Protein AF-A0A426YWT9-F1 (afdb_monomer_lite)

Sequence (184 aa):
GDHNATSEVHTDGDSRVDYICFKVPDESLELTNCIGIIRGFANGLDPVQKRVTSPEAILLCIPDAFQCVDLSLYKENQIVLLLNEATSTLKSTMRSLIMMVQISDYCFLPLSQGTPANLWTLQILKASAVEMHLEIGKVRYISEPVTSPLAVSASRGLACIFTSRKHAMVYILDEDEDETSDID

InterPro domains:
  IPR024789 Anaphase-promoting complex subunit 4 [PTHR13260] (12-180)

Secondary structure (DSSP, 8-state):
---------------PPPEEEEEEPTTTSS--SEEEEEE-----S-TT----PPPEEEEEEPPTTEEEEEEEE-STTEEEEEEEE---STT----EEEEEEEGGGSPPEEPPTTSTT-HHHHHHHHHT-EEPPGGGSEEEEESS-EEEEEEEETTTTEEEEEETT--EEEEETTS---------

Organism: Ensete ventricosum (NCBI:txid4639)

Structure (mmCIF, N/CA/C/O backbone):
data_AF-A0A426YWT9-F1
#
_entry.id   AF-A0A426YWT9-F1
#
loop_
_atom_site.group_PDB
_atom_site.id
_atom_site.type_symbol
_atom_site.label_atom_id
_atom_site.label_alt_id
_atom_site.label_comp_id
_atom_site.label_asym_id
_atom_site.label_entity_id
_atom_site.label_seq_id
_atom_site.pdbx_PDB_ins_code
_atom_site.Cartn_x
_atom_site.Cartn_y
_atom_site.Cartn_z
_atom_site.occupancy
_atom_site.B_iso_or_equiv
_atom_site.auth_seq_id
_atom_site.auth_comp_id
_atom_site.auth_asym_id
_atom_site.auth_atom_id
_atom_site.pdbx_PDB_model_num
ATOM 1 N N . GLY A 1 1 ? 42.029 -39.345 -14.519 1.00 36.62 1 GLY A N 1
ATOM 2 C CA . GLY A 1 1 ? 42.537 -37.983 -14.323 1.00 36.62 1 GLY A CA 1
ATOM 3 C C . GLY A 1 1 ? 41.861 -37.104 -15.336 1.00 36.62 1 GLY A C 1
ATOM 4 O O . GLY A 1 1 ? 41.972 -37.400 -16.516 1.00 36.62 1 GLY A O 1
ATOM 5 N N . ASP A 1 2 ? 41.133 -36.130 -14.808 1.00 37.88 2 ASP A N 1
ATOM 6 C CA . ASP A 1 2 ? 40.519 -34.947 -15.412 1.00 37.88 2 ASP A CA 1
ATOM 7 C C . ASP A 1 2 ? 39.353 -35.117 -16.388 1.00 37.88 2 ASP A C 1
ATOM 9 O O . ASP A 1 2 ? 39.462 -35.068 -17.611 1.00 37.88 2 ASP A O 1
ATOM 13 N N . HIS A 1 3 ? 38.182 -35.227 -15.757 1.00 42.59 3 HIS A N 1
ATOM 14 C CA . HIS A 1 3 ? 36.903 -34.788 -16.291 1.00 42.59 3 HIS A CA 1
ATOM 15 C C . HIS A 1 3 ? 36.906 -33.258 -16.402 1.00 42.59 3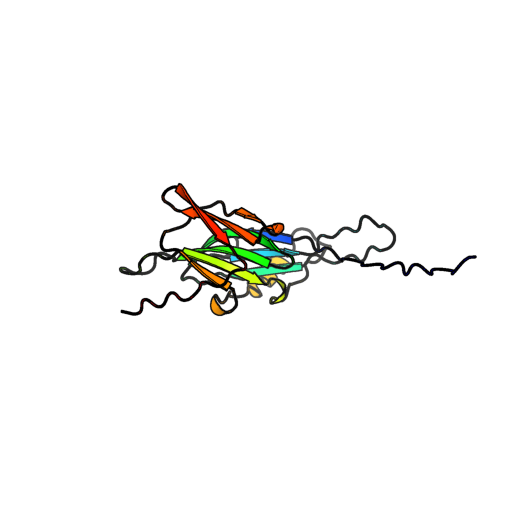 HIS A C 1
ATOM 17 O O . HIS A 1 3 ? 37.020 -32.556 -15.399 1.00 42.59 3 HIS A O 1
ATOM 23 N N . ASN A 1 4 ? 36.773 -32.745 -17.622 1.00 39.56 4 ASN A N 1
ATOM 24 C CA . ASN A 1 4 ? 36.651 -31.318 -17.881 1.00 39.56 4 ASN A CA 1
ATOM 25 C C . ASN A 1 4 ? 35.210 -30.880 -17.563 1.00 39.56 4 ASN A C 1
ATOM 27 O O . ASN A 1 4 ? 34.323 -30.973 -18.411 1.00 39.56 4 ASN A O 1
ATOM 31 N N . ALA A 1 5 ? 34.963 -30.480 -16.314 1.00 37.72 5 ALA A N 1
ATOM 32 C CA . ALA A 1 5 ? 33.704 -29.878 -15.899 1.00 37.72 5 ALA A CA 1
ATOM 33 C C . ALA A 1 5 ? 33.606 -28.479 -16.517 1.00 37.72 5 ALA A C 1
ATOM 35 O O . ALA A 1 5 ? 34.277 -27.539 -16.096 1.00 37.72 5 ALA A O 1
ATOM 36 N N . THR A 1 6 ? 32.786 -28.351 -17.554 1.00 40.47 6 THR A N 1
ATOM 37 C CA . THR A 1 6 ? 32.362 -27.053 -18.070 1.00 40.47 6 THR A CA 1
ATOM 38 C C . THR A 1 6 ? 31.388 -26.489 -17.042 1.00 40.47 6 THR A C 1
ATOM 40 O O . THR A 1 6 ? 30.234 -26.901 -16.986 1.00 40.47 6 THR A O 1
ATOM 43 N N . SER A 1 7 ? 31.870 -25.623 -16.149 1.00 40.19 7 SER A N 1
ATOM 44 C CA . SER A 1 7 ? 30.986 -24.844 -15.285 1.00 40.19 7 SER A CA 1
ATOM 45 C C . SER A 1 7 ? 30.170 -23.916 -16.175 1.00 40.19 7 SER A C 1
ATOM 47 O O . SER A 1 7 ? 30.687 -22.926 -16.693 1.00 40.19 7 SER A O 1
ATOM 49 N N . GLU A 1 8 ? 28.903 -24.266 -16.377 1.00 38.00 8 GLU A N 1
ATOM 50 C CA . GLU A 1 8 ? 27.891 -23.342 -16.865 1.00 38.00 8 GLU A CA 1
ATOM 51 C C . GLU A 1 8 ? 27.873 -22.144 -15.915 1.00 38.00 8 GLU A C 1
ATOM 53 O O . GLU A 1 8 ? 27.485 -22.238 -14.749 1.00 38.00 8 GLU A O 1
ATOM 58 N N . VAL A 1 9 ? 28.369 -21.006 -16.397 1.00 43.09 9 VAL A N 1
ATOM 59 C CA . VAL A 1 9 ? 28.151 -19.725 -15.736 1.00 43.09 9 VAL A CA 1
ATOM 60 C C . VAL A 1 9 ? 26.670 -19.424 -15.916 1.00 43.09 9 VAL A C 1
ATOM 62 O O . VAL A 1 9 ? 26.258 -18.884 -16.942 1.00 43.09 9 VAL A O 1
ATOM 65 N N . HIS A 1 10 ? 25.865 -19.804 -14.925 1.00 31.80 10 HIS A N 1
ATOM 66 C CA . HIS A 1 10 ? 24.536 -19.245 -14.744 1.00 31.80 10 HIS A CA 1
ATOM 67 C C . HIS A 1 10 ? 24.709 -17.738 -14.553 1.00 31.80 10 HIS A C 1
ATOM 69 O O . HIS A 1 10 ? 25.000 -17.250 -13.464 1.00 31.80 10 HIS A O 1
ATOM 75 N N . THR A 1 11 ? 24.580 -16.990 -15.644 1.00 37.16 11 THR A N 1
ATOM 76 C CA . THR A 1 11 ? 24.265 -15.567 -15.586 1.00 37.16 11 THR A CA 1
ATOM 77 C C . THR A 1 11 ? 22.786 -15.489 -15.248 1.00 37.16 11 THR A C 1
ATOM 79 O O . THR A 1 11 ? 21.941 -15.251 -16.105 1.00 37.16 11 THR A O 1
ATOM 82 N N . ASP A 1 12 ? 22.478 -15.766 -13.983 1.00 41.84 12 ASP A N 1
ATOM 83 C CA . ASP A 1 12 ? 21.211 -15.376 -13.388 1.00 41.84 12 ASP A CA 1
ATOM 84 C C . ASP A 1 12 ? 21.265 -13.855 -13.248 1.00 41.84 12 ASP A C 1
ATOM 86 O O . ASP A 1 12 ? 21.712 -13.291 -12.249 1.00 41.84 12 ASP A O 1
ATOM 90 N N . GLY A 1 13 ? 20.981 -13.178 -14.360 1.00 43.94 13 GLY A N 1
ATOM 91 C CA . GLY A 1 13 ? 20.806 -11.739 -14.407 1.00 43.94 13 GLY A CA 1
ATOM 92 C C . GLY A 1 13 ? 19.493 -11.405 -13.724 1.00 43.94 13 GLY A C 1
ATOM 93 O O . GLY A 1 13 ? 18.534 -11.056 -14.404 1.00 43.94 13 GLY A O 1
ATOM 94 N N . ASP A 1 14 ? 19.461 -11.561 -12.403 1.00 50.91 14 ASP A N 1
ATOM 95 C CA . ASP A 1 14 ? 18.371 -11.150 -11.531 1.00 50.91 14 ASP A CA 1
ATOM 96 C C . ASP A 1 14 ? 18.207 -9.637 -11.705 1.00 50.91 14 ASP A C 1
ATOM 98 O O . ASP A 1 14 ? 18.959 -8.827 -11.149 1.00 50.91 14 ASP A O 1
ATOM 102 N N . SER A 1 15 ? 17.315 -9.240 -12.616 1.00 62.72 15 SER A N 1
ATOM 103 C CA . SER A 1 15 ? 17.075 -7.844 -12.952 1.00 62.72 15 SER A CA 1
ATOM 104 C C . SER A 1 15 ? 16.318 -7.207 -11.796 1.00 62.72 15 SER A C 1
ATOM 106 O O . SER A 1 15 ? 15.099 -7.069 -11.834 1.00 62.72 15 SER A O 1
ATOM 108 N N . ARG A 1 16 ? 17.046 -6.855 -10.738 1.00 71.81 16 ARG A N 1
ATOM 109 C CA . ARG A 1 16 ? 16.481 -6.223 -9.551 1.00 71.81 16 ARG A CA 1
ATOM 110 C C . ARG A 1 16 ? 15.798 -4.919 -9.941 1.00 71.81 16 ARG A C 1
ATOM 112 O O . ARG A 1 16 ? 16.422 -4.027 -10.516 1.00 71.81 16 ARG A O 1
ATOM 119 N N . VAL A 1 17 ? 14.513 -4.824 -9.619 1.00 82.94 17 VAL A N 1
ATOM 120 C CA . VAL A 1 17 ? 13.706 -3.625 -9.837 1.00 82.94 17 VAL A CA 1
ATOM 121 C C . VAL A 1 17 ? 13.573 -2.879 -8.517 1.00 82.94 17 VAL A C 1
ATOM 123 O O . VAL A 1 17 ? 13.040 -3.404 -7.543 1.00 82.94 17 VAL A O 1
ATOM 126 N N . ASP A 1 18 ? 14.036 -1.634 -8.500 1.00 87.69 18 ASP A N 1
ATOM 127 C CA . ASP A 1 18 ? 13.831 -0.730 -7.372 1.00 87.69 18 ASP A CA 1
ATOM 128 C C . ASP A 1 18 ? 12.412 -0.159 -7.388 1.00 87.69 18 ASP A C 1
ATOM 130 O O . ASP A 1 18 ? 11.909 0.216 -8.452 1.00 87.69 18 ASP A O 1
ATOM 134 N N . TYR A 1 19 ? 11.816 -0.023 -6.202 1.00 91.50 19 TYR A N 1
ATOM 135 C CA . TYR A 1 19 ? 10.472 0.512 -5.996 1.00 91.50 19 TYR A CA 1
ATOM 136 C C . TYR A 1 19 ? 10.474 1.693 -5.024 1.00 91.50 19 TYR A C 1
ATOM 138 O O . TYR A 1 19 ? 11.146 1.673 -3.994 1.00 91.50 19 TYR A O 1
ATOM 146 N N . ILE A 1 20 ? 9.646 2.693 -5.318 1.00 93.25 20 ILE A N 1
ATOM 147 C CA . ILE A 1 20 ? 9.253 3.755 -4.393 1.00 93.25 20 ILE A CA 1
ATOM 148 C C . ILE A 1 20 ? 7.732 3.731 -4.309 1.00 93.25 20 ILE A C 1
ATOM 150 O O . ILE A 1 20 ? 7.053 3.946 -5.310 1.00 93.25 20 ILE A O 1
ATOM 154 N N . CYS A 1 21 ? 7.206 3.483 -3.113 1.00 94.81 21 CYS A N 1
ATOM 155 C CA . CYS A 1 21 ? 5.772 3.470 -2.845 1.00 94.81 21 CYS A CA 1
ATOM 156 C C . CYS A 1 21 ? 5.453 4.568 -1.829 1.00 94.81 21 CYS A C 1
ATOM 158 O O . CYS A 1 21 ? 6.163 4.707 -0.833 1.00 94.81 21 CYS A O 1
ATOM 160 N N . PHE A 1 22 ? 4.412 5.359 -2.071 1.00 94.25 22 PHE A N 1
ATOM 161 C CA . PHE A 1 22 ? 4.056 6.475 -1.197 1.00 94.25 22 PHE A CA 1
ATOM 162 C C . PHE A 1 22 ? 2.563 6.773 -1.235 1.00 94.25 22 PHE A C 1
ATOM 164 O O . PHE A 1 22 ? 1.894 6.567 -2.245 1.00 94.25 22 PHE A O 1
ATOM 171 N N . LYS A 1 23 ? 2.044 7.316 -0.134 1.00 93.88 23 LYS A N 1
ATOM 172 C CA . LYS A 1 23 ? 0.695 7.875 -0.087 1.00 93.88 23 LYS A CA 1
ATOM 173 C C . LYS A 1 23 ? 0.698 9.263 -0.724 1.00 93.88 23 LYS A C 1
ATOM 175 O O . LYS A 1 23 ? 1.556 10.089 -0.408 1.00 93.88 23 LYS A O 1
ATOM 180 N N . VAL A 1 24 ? -0.267 9.527 -1.598 1.00 91.94 24 VAL A N 1
ATOM 181 C CA . VAL A 1 24 ? -0.494 10.856 -2.166 1.00 91.94 24 VAL A CA 1
ATOM 182 C C . VAL A 1 24 ? -1.374 11.661 -1.206 1.00 91.94 24 VAL A C 1
ATOM 184 O O . VAL A 1 24 ? -2.414 11.160 -0.783 1.00 91.94 24 VAL A O 1
ATOM 187 N N . PRO A 1 25 ? -0.986 12.894 -0.834 1.00 88.56 25 PRO A N 1
ATOM 188 C CA . PRO A 1 25 ? -1.851 13.769 -0.049 1.00 88.56 25 PRO A CA 1
ATOM 189 C C . PRO A 1 25 ? -3.127 14.131 -0.823 1.00 88.56 25 PRO A C 1
ATOM 191 O O . PRO A 1 25 ? -3.035 14.530 -1.983 1.00 88.56 25 PRO A O 1
ATOM 194 N N . ASP A 1 26 ? -4.285 14.056 -0.163 1.00 80.75 26 ASP A N 1
ATOM 195 C CA . ASP A 1 26 ? -5.619 14.238 -0.769 1.00 80.75 26 ASP A CA 1
ATOM 196 C C . ASP A 1 26 ? -5.803 15.593 -1.486 1.00 80.75 26 ASP A C 1
ATOM 198 O O . ASP A 1 26 ? -6.562 15.711 -2.444 1.00 80.75 26 ASP A O 1
ATOM 202 N N . GLU A 1 27 ? -5.061 16.623 -1.072 1.00 74.62 27 GLU A N 1
ATOM 203 C CA . GLU A 1 27 ? -5.120 17.969 -1.662 1.00 74.62 27 GLU A CA 1
ATOM 204 C C . GLU A 1 27 ? -4.148 18.173 -2.841 1.00 74.62 27 GLU A C 1
ATOM 206 O O . GLU A 1 27 ? -4.119 19.238 -3.451 1.00 74.62 27 GLU A O 1
ATOM 211 N N . SER A 1 28 ? -3.323 17.174 -3.171 1.00 69.81 28 SER A N 1
ATOM 212 C CA . SER A 1 28 ? -2.196 17.349 -4.097 1.00 69.81 28 SER A CA 1
ATOM 213 C C . SER A 1 28 ? -2.589 17.243 -5.575 1.00 69.81 28 SER A C 1
ATOM 215 O O . SER A 1 28 ? -2.060 17.975 -6.410 1.00 69.81 28 SER A O 1
ATOM 217 N N . LEU A 1 29 ? -3.507 16.330 -5.921 1.00 71.31 29 LEU A N 1
ATOM 218 C CA . LEU A 1 29 ? -3.800 15.966 -7.319 1.00 71.31 29 LEU A CA 1
ATOM 219 C C . LEU A 1 29 ? -5.280 16.105 -7.714 1.00 71.31 29 LEU A C 1
ATOM 221 O O . LEU A 1 29 ? -5.657 15.653 -8.794 1.00 71.31 29 LEU A O 1
ATOM 225 N N . GLU A 1 30 ? -6.128 16.716 -6.879 1.00 82.25 30 GLU A N 1
ATOM 226 C CA . GLU A 1 30 ? -7.606 16.606 -6.961 1.00 82.25 30 GLU A CA 1
ATOM 227 C C . GLU A 1 30 ? -8.088 15.141 -6.944 1.00 82.25 30 GLU A C 1
ATOM 229 O O . GLU A 1 30 ? -9.169 14.817 -7.428 1.00 82.25 30 GLU A O 1
ATOM 234 N N . LEU A 1 31 ? -7.248 14.251 -6.420 1.00 82.56 31 LEU A N 1
ATOM 235 C CA . LEU A 1 31 ? -7.537 12.849 -6.194 1.00 82.56 31 LEU A CA 1
ATOM 236 C C . LEU A 1 31 ? -7.365 12.594 -4.706 1.00 82.56 31 LEU A C 1
ATOM 238 O O . LEU A 1 31 ? -6.357 12.990 -4.118 1.00 82.56 31 LEU A O 1
ATOM 242 N N . THR A 1 32 ? -8.338 11.919 -4.118 1.00 87.19 32 THR A N 1
ATOM 243 C CA . THR A 1 32 ? -8.320 11.551 -2.709 1.00 87.19 32 THR A CA 1
ATOM 244 C C . THR A 1 32 ? -7.882 10.105 -2.560 1.00 87.19 32 THR A C 1
ATOM 246 O O . THR A 1 32 ? -8.133 9.273 -3.429 1.00 87.19 32 THR A O 1
ATOM 249 N N . ASN A 1 33 ? -7.235 9.793 -1.442 1.00 90.75 33 ASN A N 1
ATOM 250 C CA . ASN A 1 33 ? -6.975 8.434 -0.997 1.00 90.75 33 ASN A CA 1
ATOM 251 C C . ASN A 1 33 ? -6.204 7.576 -2.016 1.00 90.75 33 ASN A C 1
ATOM 253 O O . ASN A 1 33 ? -6.536 6.422 -2.281 1.00 90.75 33 ASN A O 1
ATOM 257 N N . CYS A 1 34 ? -5.169 8.160 -2.616 1.00 93.38 34 CYS A N 1
ATOM 258 C CA . CYS A 1 34 ? -4.366 7.498 -3.637 1.00 93.38 34 CYS A CA 1
ATOM 259 C C . CYS A 1 34 ? -2.984 7.103 -3.117 1.00 93.38 34 CYS A C 1
ATOM 261 O O . CYS A 1 34 ? -2.402 7.774 -2.260 1.00 93.38 34 CYS A O 1
ATOM 263 N N . ILE A 1 35 ? -2.415 6.057 -3.706 1.00 95.06 35 ILE A N 1
ATOM 264 C CA . ILE A 1 35 ? -1.011 5.690 -3.532 1.00 95.06 35 ILE A CA 1
ATOM 265 C C . ILE A 1 35 ? -0.281 5.740 -4.872 1.00 95.06 35 ILE A C 1
ATOM 267 O O . ILE A 1 35 ? -0.811 5.334 -5.904 1.00 95.06 35 ILE A O 1
ATOM 271 N N . GLY A 1 36 ? 0.939 6.261 -4.858 1.00 94.62 36 GLY A N 1
ATOM 272 C CA . GLY A 1 36 ? 1.843 6.264 -5.998 1.00 94.62 36 GLY A CA 1
ATOM 273 C C . GLY A 1 36 ? 2.859 5.139 -5.873 1.00 94.62 36 GLY A C 1
ATOM 274 O O . GLY A 1 36 ? 3.434 4.932 -4.802 1.00 94.62 36 GLY A O 1
ATOM 275 N N . ILE A 1 37 ? 3.102 4.434 -6.975 1.00 95.25 37 ILE A N 1
ATOM 276 C CA . ILE A 1 37 ? 4.171 3.441 -7.087 1.00 95.25 37 ILE A CA 1
ATOM 277 C C . ILE A 1 37 ? 5.027 3.830 -8.282 1.00 95.25 37 ILE A C 1
ATOM 279 O O . ILE A 1 37 ? 4.516 3.985 -9.387 1.00 95.25 37 ILE A O 1
ATOM 283 N N . ILE A 1 38 ? 6.329 3.982 -8.065 1.00 93.38 38 ILE A N 1
ATOM 284 C CA . ILE A 1 38 ? 7.315 4.224 -9.118 1.00 93.38 38 ILE A CA 1
ATOM 285 C C . ILE A 1 38 ? 8.324 3.087 -9.075 1.00 93.38 38 ILE A C 1
ATOM 287 O O . ILE A 1 38 ? 8.755 2.685 -7.994 1.00 93.38 38 ILE A O 1
ATOM 291 N N . ARG A 1 39 ? 8.709 2.575 -10.241 1.00 90.62 39 ARG A N 1
ATOM 292 C CA . ARG A 1 39 ? 9.682 1.491 -10.368 1.00 90.62 39 ARG A CA 1
ATOM 293 C C . ARG A 1 39 ? 10.723 1.766 -11.444 1.00 90.62 39 ARG A C 1
ATOM 295 O O . ARG A 1 39 ? 10.523 2.622 -12.304 1.00 90.62 39 ARG A O 1
ATOM 302 N N . GLY A 1 40 ? 11.801 0.985 -11.437 1.00 84.94 40 GLY A N 1
ATOM 303 C CA . GLY A 1 40 ? 12.776 0.972 -12.534 1.00 84.94 40 GLY A CA 1
ATOM 304 C C . GLY A 1 40 ? 13.885 2.016 -12.402 1.00 84.94 40 GLY A C 1
ATOM 305 O O . GLY A 1 40 ? 14.397 2.499 -13.409 1.00 84.94 40 GLY A O 1
ATOM 306 N N . PHE A 1 41 ? 14.283 2.346 -11.168 1.00 75.69 41 PHE A N 1
ATOM 307 C CA . PHE A 1 41 ? 15.416 3.239 -10.880 1.00 75.69 41 PHE A CA 1
ATOM 308 C C . PHE A 1 41 ? 16.794 2.584 -11.067 1.00 75.69 41 PHE A C 1
ATOM 310 O O . PHE A 1 41 ? 17.807 3.224 -10.779 1.00 75.69 41 PHE A O 1
ATOM 317 N N . ALA A 1 42 ? 16.832 1.339 -11.553 1.00 63.97 42 ALA A N 1
ATOM 318 C CA . ALA A 1 42 ? 18.032 0.527 -11.654 1.00 63.97 42 ALA A CA 1
ATOM 319 C C . ALA A 1 42 ? 19.092 1.193 -12.549 1.00 63.97 42 ALA A C 1
ATOM 321 O O . ALA A 1 42 ? 19.133 1.035 -13.769 1.00 63.97 42 ALA A O 1
ATOM 322 N N . ASN A 1 43 ? 20.000 1.921 -11.905 1.00 53.66 43 ASN A N 1
ATOM 323 C CA . ASN A 1 43 ? 21.287 2.290 -12.460 1.00 53.66 43 ASN A CA 1
ATOM 324 C C . ASN A 1 43 ? 22.200 1.080 -12.295 1.00 53.66 43 ASN A C 1
ATOM 326 O O . ASN A 1 43 ? 22.792 0.880 -11.234 1.00 53.66 43 ASN A O 1
ATOM 330 N N . GLY A 1 44 ? 22.326 0.271 -13.345 1.00 51.09 44 GLY A N 1
ATOM 331 C CA . GLY A 1 44 ? 23.393 -0.717 -13.405 1.00 51.09 44 GLY A CA 1
ATOM 332 C C . GLY A 1 44 ? 24.732 -0.030 -13.121 1.00 51.09 44 GLY A C 1
ATOM 333 O O . GLY A 1 44 ? 25.143 0.873 -13.850 1.00 51.09 44 GLY A O 1
ATOM 334 N N . LEU A 1 45 ? 25.416 -0.474 -12.064 1.00 49.34 45 LEU A N 1
ATOM 335 C CA . LEU A 1 45 ? 26.823 -0.162 -11.781 1.00 49.34 45 LEU A CA 1
ATOM 336 C C . LEU A 1 45 ? 27.764 -0.670 -12.890 1.00 49.34 45 LEU A C 1
ATOM 338 O O . LEU A 1 45 ? 28.968 -0.436 -12.825 1.00 49.34 45 LEU A O 1
ATOM 342 N N . ASP A 1 46 ? 27.222 -1.349 -13.903 1.00 51.53 46 ASP A N 1
ATOM 343 C CA . ASP A 1 46 ? 27.949 -1.824 -15.063 1.00 51.53 46 ASP A CA 1
ATOM 344 C C . ASP A 1 46 ? 27.875 -0.799 -16.218 1.00 51.53 46 ASP A C 1
ATOM 346 O O . ASP A 1 46 ? 26.831 -0.649 -16.867 1.00 51.53 46 ASP A O 1
ATOM 350 N N . PRO A 1 47 ? 28.967 -0.066 -16.509 1.00 52.41 47 PRO A N 1
ATOM 351 C CA . PRO A 1 47 ? 29.008 0.893 -17.609 1.00 52.41 47 PRO A CA 1
ATOM 352 C C . PRO A 1 47 ? 28.853 0.238 -18.992 1.00 52.41 47 PRO A C 1
ATOM 354 O O . PRO A 1 47 ? 28.657 0.961 -19.969 1.00 52.41 47 PRO A O 1
ATOM 357 N N . VAL A 1 48 ? 28.925 -1.097 -19.094 1.00 54.88 48 VAL A N 1
ATOM 358 C CA . VAL A 1 48 ? 28.920 -1.837 -20.366 1.00 54.88 48 VAL A CA 1
ATOM 359 C C . VAL A 1 48 ? 27.508 -2.270 -20.800 1.00 54.88 48 VAL A C 1
ATOM 361 O O . VAL A 1 48 ? 27.271 -2.461 -21.991 1.00 54.88 48 VAL A O 1
ATOM 364 N N . GLN A 1 49 ? 26.535 -2.339 -19.882 1.00 48.41 49 GLN A N 1
ATOM 365 C CA . GLN A 1 49 ? 25.137 -2.709 -20.168 1.00 48.41 49 GLN A CA 1
ATOM 366 C C . GLN A 1 49 ? 24.131 -1.692 -19.611 1.00 48.41 49 GLN A C 1
ATOM 368 O O . GLN A 1 49 ? 23.133 -2.044 -18.985 1.00 48.41 49 GLN A O 1
ATOM 373 N N . LYS A 1 50 ? 24.343 -0.400 -19.885 1.00 49.41 50 LYS A N 1
ATOM 374 C CA . LYS A 1 50 ? 23.308 0.621 -19.663 1.00 49.41 50 LYS A CA 1
ATOM 375 C C . LYS A 1 50 ? 22.130 0.418 -20.625 1.00 49.41 50 LYS A C 1
ATOM 377 O O . LYS A 1 50 ? 21.965 1.167 -21.587 1.00 49.41 50 LYS A O 1
ATOM 382 N N . ARG A 1 51 ? 21.255 -0.556 -20.353 1.00 51.62 51 ARG A N 1
ATOM 383 C CA . ARG A 1 51 ? 19.845 -0.391 -20.713 1.00 51.62 51 ARG A CA 1
ATOM 384 C C . ARG A 1 51 ? 19.327 0.721 -19.820 1.00 51.62 51 ARG A C 1
ATOM 386 O O . ARG A 1 51 ? 19.104 0.522 -18.635 1.00 51.62 51 ARG A O 1
ATOM 393 N N . VAL A 1 52 ? 19.198 1.910 -20.391 1.00 53.91 52 VAL A N 1
ATOM 394 C CA . VAL A 1 52 ? 18.485 3.014 -19.756 1.00 53.91 52 VAL A CA 1
ATOM 395 C C . VAL A 1 52 ? 17.012 2.607 -19.713 1.00 53.91 52 VAL A C 1
ATOM 397 O O . VAL A 1 52 ? 16.266 2.855 -20.657 1.00 53.91 52 VAL A O 1
ATOM 400 N N . THR A 1 53 ? 16.596 1.900 -18.665 1.00 64.31 53 THR A N 1
ATOM 401 C CA . THR A 1 53 ? 15.173 1.703 -18.396 1.00 64.31 53 THR A CA 1
ATOM 402 C C . THR A 1 53 ? 14.632 3.030 -17.887 1.00 64.31 53 THR A C 1
ATOM 404 O O . THR A 1 53 ? 15.142 3.595 -16.920 1.00 64.31 53 THR A O 1
ATOM 407 N N . SER A 1 54 ? 13.648 3.587 -18.592 1.00 78.00 54 SER A N 1
ATOM 408 C CA . SER A 1 54 ? 12.940 4.762 -18.089 1.00 78.00 54 SER A CA 1
ATOM 409 C C . SER A 1 54 ? 12.154 4.343 -16.849 1.00 78.00 54 SER A C 1
ATOM 411 O O . SER A 1 54 ? 11.524 3.286 -16.902 1.00 78.00 54 SER A O 1
ATOM 413 N N . PRO A 1 55 ? 12.208 5.108 -15.741 1.00 87.12 55 PRO A N 1
ATOM 414 C CA . PRO A 1 55 ? 11.369 4.801 -14.597 1.00 87.12 55 PRO A CA 1
ATOM 415 C C . PRO A 1 55 ? 9.910 4.850 -15.039 1.00 87.12 55 PRO A C 1
ATOM 417 O O . PRO A 1 55 ? 9.549 5.623 -15.923 1.00 87.12 55 PRO A O 1
ATOM 420 N N . GLU A 1 56 ? 9.070 4.032 -14.434 1.00 91.00 56 GLU A N 1
ATOM 421 C CA . GLU A 1 56 ? 7.650 3.969 -14.757 1.00 91.00 56 GLU A CA 1
ATOM 422 C C . GLU A 1 56 ? 6.842 4.165 -13.479 1.00 91.00 56 GLU A C 1
ATOM 424 O O . GLU A 1 56 ? 7.302 3.794 -12.398 1.00 91.00 56 GLU A O 1
ATOM 429 N N . ALA A 1 57 ? 5.642 4.730 -13.583 1.00 93.06 57 ALA A N 1
ATOM 430 C CA . ALA A 1 57 ? 4.787 5.001 -12.438 1.00 93.06 57 ALA A CA 1
ATOM 431 C C . ALA A 1 57 ? 3.338 4.582 -12.655 1.00 93.06 57 ALA A C 1
ATOM 433 O O . ALA A 1 57 ? 2.840 4.540 -13.778 1.00 93.06 57 ALA A O 1
ATOM 434 N N . ILE A 1 58 ? 2.652 4.351 -11.547 1.00 94.75 58 ILE A N 1
ATOM 435 C CA . ILE A 1 58 ? 1.208 4.180 -11.485 1.00 94.75 58 ILE A CA 1
ATOM 436 C C . ILE A 1 58 ? 0.652 4.905 -10.261 1.00 94.75 58 ILE A C 1
ATOM 438 O O . ILE A 1 58 ? 1.338 5.071 -9.248 1.00 94.75 58 ILE A O 1
ATOM 442 N N . LEU A 1 59 ? -0.603 5.328 -10.374 1.00 95.00 59 LEU A N 1
ATOM 443 C CA . LEU A 1 59 ? -1.407 5.810 -9.267 1.00 95.00 59 LEU A CA 1
ATOM 444 C C . LEU A 1 59 ? -2.576 4.848 -9.038 1.00 95.00 59 LEU A C 1
ATOM 446 O O . LEU A 1 59 ? -3.325 4.565 -9.972 1.00 95.00 59 LEU A O 1
ATOM 450 N N . LEU A 1 60 ? -2.718 4.354 -7.810 1.00 94.44 60 LEU A N 1
ATOM 451 C CA . LEU A 1 60 ? -3.831 3.497 -7.406 1.00 94.44 60 LEU A CA 1
ATOM 452 C C . LEU A 1 60 ? -4.754 4.272 -6.465 1.00 94.44 60 LEU A C 1
ATOM 454 O O . LEU A 1 60 ? -4.308 4.755 -5.422 1.00 94.44 60 LEU A O 1
ATOM 458 N N . CYS A 1 61 ? -6.027 4.379 -6.829 1.00 93.81 61 CYS A N 1
ATOM 459 C CA . CYS A 1 61 ? -7.080 4.995 -6.030 1.00 93.81 61 CYS A CA 1
ATOM 460 C C . CYS A 1 61 ? -7.707 3.937 -5.121 1.00 93.81 61 CYS A C 1
ATOM 462 O O . CYS A 1 61 ? -8.211 2.923 -5.604 1.00 93.81 61 CYS A O 1
ATOM 464 N N . ILE A 1 62 ? -7.678 4.157 -3.809 1.00 92.81 62 ILE A N 1
ATOM 465 C CA . ILE A 1 62 ? -8.318 3.256 -2.847 1.00 92.81 62 ILE A CA 1
ATOM 466 C C . ILE A 1 62 ? -9.813 3.604 -2.780 1.00 92.81 62 ILE A C 1
ATOM 468 O O . ILE A 1 62 ? -10.134 4.794 -2.736 1.00 92.81 62 ILE A O 1
ATOM 472 N N . PRO A 1 63 ? -10.722 2.607 -2.742 1.00 91.06 63 PRO A N 1
ATOM 473 C CA . PRO A 1 63 ? -12.161 2.852 -2.699 1.00 91.06 63 PRO A CA 1
ATOM 474 C C . PRO A 1 63 ? -12.569 3.807 -1.577 1.00 91.06 63 PRO A C 1
ATOM 476 O O . PRO A 1 63 ? -12.067 3.688 -0.459 1.00 91.06 63 PRO A O 1
ATOM 479 N N . ASP A 1 64 ? -13.547 4.674 -1.845 1.00 88.44 64 ASP A N 1
ATOM 480 C CA . ASP A 1 64 ? -14.046 5.694 -0.904 1.00 88.44 64 ASP A CA 1
ATOM 481 C C . ASP A 1 64 ? -14.546 5.123 0.432 1.00 88.44 64 ASP A C 1
ATOM 483 O O . ASP A 1 64 ? -14.595 5.825 1.441 1.00 88.44 64 ASP A O 1
ATOM 487 N N . ALA A 1 65 ? -14.905 3.837 0.455 1.00 88.88 65 ALA A N 1
ATOM 488 C CA . ALA A 1 65 ? -15.282 3.121 1.670 1.00 88.88 65 ALA A CA 1
ATOM 489 C C . ALA A 1 65 ? -14.115 2.937 2.656 1.00 88.88 65 ALA A C 1
ATOM 491 O O . ALA A 1 65 ? -14.343 2.546 3.798 1.00 88.88 65 ALA A O 1
ATOM 492 N N . PHE A 1 66 ? -12.875 3.208 2.246 1.00 91.44 66 PHE A N 1
ATOM 493 C CA . PHE A 1 66 ? -11.673 3.008 3.046 1.00 91.44 66 PHE A CA 1
ATOM 494 C C . PHE A 1 66 ? -10.752 4.223 2.990 1.00 91.44 66 PHE A C 1
ATOM 496 O O . PHE A 1 66 ? -10.853 5.064 2.111 1.00 91.44 66 PHE A O 1
ATOM 503 N N . GLN A 1 67 ? -9.804 4.303 3.916 1.00 92.69 67 GLN A N 1
ATOM 504 C CA . GLN A 1 67 ? -8.746 5.298 3.961 1.00 92.69 67 GLN A CA 1
ATOM 505 C C . GLN A 1 67 ? -7.395 4.610 4.158 1.00 92.69 67 GLN A C 1
ATOM 507 O O . GLN A 1 67 ? -7.227 3.807 5.079 1.00 92.69 67 GLN A O 1
ATOM 512 N N . CYS A 1 68 ? -6.409 4.971 3.336 1.00 94.50 68 CYS A N 1
ATOM 513 C CA . CYS A 1 68 ? -5.030 4.522 3.489 1.00 94.50 68 CYS A CA 1
ATOM 514 C C . CYS A 1 68 ? -4.415 5.078 4.773 1.00 94.50 68 CYS A C 1
ATOM 516 O O . CYS A 1 68 ? -4.225 6.294 4.899 1.00 94.50 68 CYS A O 1
ATOM 518 N N . VAL A 1 69 ? -4.052 4.196 5.698 1.00 95.25 69 VAL A N 1
ATOM 519 C CA . VAL A 1 69 ? -3.332 4.546 6.926 1.00 95.25 69 VAL A CA 1
ATOM 520 C C . VAL A 1 69 ? -1.832 4.520 6.676 1.00 95.25 69 VAL A C 1
ATOM 522 O O . VAL A 1 69 ? -1.148 5.494 6.978 1.00 95.25 69 VAL A O 1
ATOM 525 N N . ASP A 1 70 ? -1.338 3.424 6.106 1.00 96.44 70 ASP A N 1
ATOM 526 C CA . ASP A 1 70 ? 0.076 3.231 5.789 1.00 96.44 70 ASP A CA 1
ATOM 527 C C . ASP A 1 70 ? 0.251 2.165 4.698 1.00 96.44 70 ASP A C 1
ATOM 529 O O . ASP A 1 70 ? -0.689 1.430 4.381 1.00 96.44 70 ASP A O 1
ATOM 533 N N . LEU A 1 71 ? 1.451 2.073 4.130 1.00 97.00 71 LEU A N 1
ATOM 534 C CA . LEU A 1 71 ? 1.814 1.043 3.165 1.00 97.00 71 LEU A CA 1
ATOM 535 C C . LEU A 1 71 ? 3.282 0.632 3.292 1.00 97.00 71 LEU A C 1
ATOM 537 O O . LEU A 1 71 ? 4.132 1.409 3.718 1.00 97.00 71 LEU A O 1
ATOM 541 N N . SER A 1 72 ? 3.601 -0.590 2.876 1.00 96.62 72 SER A N 1
ATOM 542 C CA . SER A 1 72 ? 4.979 -1.075 2.875 1.00 96.62 72 SER A CA 1
ATOM 543 C C . SER A 1 72 ? 5.242 -2.060 1.742 1.00 96.62 72 SER A C 1
ATOM 545 O O . SER A 1 72 ? 4.371 -2.851 1.383 1.00 96.62 72 SER A O 1
ATOM 547 N N . LEU A 1 73 ? 6.454 -2.026 1.185 1.00 94.69 73 LEU A N 1
ATOM 548 C CA . LEU A 1 73 ? 6.918 -3.038 0.239 1.00 94.69 73 LEU A CA 1
ATOM 549 C C . LEU A 1 73 ? 7.229 -4.322 1.014 1.00 94.69 73 LEU A C 1
ATOM 551 O O . LEU A 1 73 ? 7.974 -4.288 1.991 1.00 94.69 73 LEU A O 1
ATOM 555 N N . TYR A 1 74 ? 6.666 -5.446 0.584 1.00 92.56 74 TYR A N 1
ATOM 556 C CA . TYR A 1 74 ? 6.786 -6.714 1.299 1.00 92.56 74 TYR A CA 1
ATOM 557 C C . TYR A 1 74 ? 7.706 -7.691 0.576 1.00 92.56 74 TYR A C 1
ATOM 559 O O . TYR A 1 74 ? 8.802 -7.942 1.056 1.00 92.56 74 TYR A O 1
ATOM 567 N N . LYS A 1 75 ? 7.302 -8.224 -0.575 1.00 89.81 75 LYS A N 1
ATOM 568 C CA . LYS A 1 75 ? 8.109 -9.130 -1.409 1.00 89.81 75 LYS A CA 1
ATOM 569 C C . LYS A 1 75 ? 8.342 -8.494 -2.778 1.00 89.81 75 LYS A C 1
ATOM 571 O O . LYS A 1 75 ? 7.930 -7.359 -3.028 1.00 89.81 75 LYS A O 1
ATOM 576 N N . GLU A 1 76 ? 9.008 -9.223 -3.667 1.00 86.12 76 GLU A N 1
ATOM 577 C CA . GLU A 1 76 ? 9.124 -8.806 -5.059 1.00 86.12 76 GLU A CA 1
ATOM 578 C C . GLU A 1 76 ? 7.728 -8.567 -5.649 1.00 86.12 76 GLU A C 1
ATOM 580 O O . GLU A 1 76 ? 6.845 -9.418 -5.558 1.00 86.12 76 GLU A O 1
ATOM 585 N N . ASN A 1 77 ? 7.524 -7.377 -6.215 1.00 88.69 77 ASN A N 1
ATOM 586 C CA . ASN A 1 77 ? 6.267 -6.961 -6.832 1.00 88.69 77 ASN A CA 1
ATOM 587 C C . ASN A 1 77 ? 5.043 -7.023 -5.895 1.00 88.69 77 ASN A C 1
ATOM 589 O O . ASN A 1 77 ? 3.925 -7.129 -6.389 1.00 88.69 77 ASN A O 1
ATOM 593 N N . GLN A 1 78 ? 5.218 -6.941 -4.570 1.00 93.44 78 GLN A N 1
ATOM 594 C CA . GLN A 1 78 ? 4.113 -6.973 -3.605 1.00 93.44 78 GLN A CA 1
ATOM 595 C C . GLN A 1 78 ? 4.183 -5.825 -2.608 1.00 93.44 78 GLN A C 1
ATOM 597 O O . GLN A 1 78 ? 5.198 -5.633 -1.933 1.00 93.44 78 GLN A O 1
ATOM 602 N N . ILE A 1 79 ? 3.063 -5.125 -2.447 1.00 95.19 79 ILE A N 1
ATOM 603 C CA . ILE A 1 79 ? 2.868 -4.159 -1.364 1.00 95.19 79 ILE A CA 1
ATOM 604 C C . ILE A 1 79 ? 1.824 -4.662 -0.376 1.00 95.19 79 ILE A C 1
ATOM 606 O O . ILE A 1 79 ? 0.902 -5.395 -0.731 1.00 95.19 79 ILE A O 1
ATOM 610 N N . VAL A 1 80 ? 1.963 -4.225 0.867 1.00 96.50 80 VAL A N 1
ATOM 611 C CA . VAL A 1 80 ? 0.966 -4.396 1.919 1.00 96.50 80 VAL A CA 1
ATOM 612 C C . VAL A 1 80 ? 0.397 -3.027 2.252 1.00 96.50 80 VAL A C 1
ATOM 614 O O . VAL A 1 80 ? 1.145 -2.083 2.503 1.00 96.50 80 VAL A O 1
ATOM 617 N N . LEU A 1 81 ? -0.925 -2.934 2.251 1.00 96.44 81 LEU A N 1
ATOM 618 C CA . LEU A 1 81 ? -1.697 -1.751 2.595 1.00 96.44 81 LEU A CA 1
ATOM 619 C C . LEU A 1 81 ? -2.374 -1.956 3.937 1.00 96.44 81 LEU A C 1
ATOM 621 O O . LEU A 1 81 ? -2.924 -3.022 4.212 1.00 96.44 81 LEU A O 1
ATOM 625 N N . LEU A 1 82 ? -2.365 -0.903 4.743 1.00 96.56 82 LEU A N 1
ATOM 626 C CA . LEU A 1 82 ? -3.099 -0.822 5.990 1.00 96.56 82 LEU A CA 1
ATOM 627 C C . LEU A 1 82 ? -4.219 0.202 5.816 1.00 96.56 82 LEU A C 1
ATOM 629 O O . LEU A 1 82 ? -3.940 1.388 5.621 1.00 96.56 82 LEU A O 1
ATOM 633 N N . LEU A 1 83 ? -5.473 -0.246 5.866 1.00 95.31 83 LEU A N 1
ATOM 634 C CA . LEU A 1 83 ? -6.641 0.592 5.599 1.00 95.31 83 LEU A CA 1
ATOM 635 C C . LEU A 1 83 ? -7.585 0.651 6.810 1.00 95.31 83 LEU A C 1
ATOM 637 O O . LEU A 1 83 ? -7.756 -0.333 7.528 1.00 95.31 83 LEU A O 1
ATOM 641 N N . ASN A 1 84 ? -8.235 1.798 7.000 1.00 94.12 84 ASN A N 1
ATOM 642 C CA . ASN A 1 84 ? -9.393 1.970 7.884 1.00 94.12 84 ASN A CA 1
ATOM 643 C C . ASN A 1 84 ? -10.653 2.129 7.038 1.00 94.12 84 ASN A C 1
ATOM 645 O O . ASN A 1 84 ? -10.594 2.800 6.018 1.00 94.12 84 ASN A O 1
ATOM 649 N N . GLU A 1 85 ? -11.793 1.591 7.456 1.00 90.75 85 GLU A N 1
ATOM 650 C CA . GLU A 1 85 ? -13.090 1.967 6.885 1.00 90.75 85 GLU A CA 1
ATOM 651 C C . GLU A 1 85 ? -13.319 3.477 7.080 1.00 90.75 85 GLU A C 1
ATOM 653 O O . GLU A 1 85 ? -13.114 4.025 8.170 1.00 90.75 85 GLU A O 1
ATOM 658 N N . ALA A 1 86 ? -13.693 4.168 6.004 1.00 84.12 86 ALA A N 1
ATOM 659 C CA . ALA A 1 86 ? -14.001 5.587 6.037 1.00 84.12 86 ALA A CA 1
ATOM 660 C C . ALA A 1 86 ? -15.302 5.804 6.818 1.00 84.12 86 ALA A C 1
ATOM 662 O O . ALA A 1 86 ? -16.253 5.031 6.703 1.00 84.12 86 ALA A O 1
ATOM 663 N N . THR A 1 87 ? -15.374 6.875 7.611 1.00 68.62 87 THR A N 1
ATOM 664 C CA . THR A 1 87 ? -16.554 7.204 8.421 1.00 68.62 87 THR A CA 1
ATOM 665 C C . THR A 1 87 ? -17.731 7.619 7.539 1.00 68.62 87 THR A C 1
ATOM 667 O O . THR A 1 87 ? -18.023 8.804 7.389 1.00 68.62 87 THR A O 1
ATOM 670 N N . SER A 1 88 ? -18.430 6.647 6.961 1.00 57.62 88 SER A N 1
ATOM 671 C CA . SER A 1 88 ? -19.700 6.857 6.285 1.00 57.62 88 SER A CA 1
ATOM 672 C C . SER A 1 88 ? -20.730 5.872 6.839 1.00 57.62 88 SER A C 1
ATOM 674 O O . SER A 1 88 ? -20.730 4.683 6.556 1.00 57.62 88 SER A O 1
ATOM 676 N N . THR A 1 89 ? -21.636 6.422 7.646 1.00 51.28 89 THR A N 1
ATOM 677 C CA . THR A 1 89 ? -22.868 5.827 8.191 1.00 51.28 89 THR A CA 1
ATOM 678 C C . THR A 1 89 ? -22.834 5.187 9.588 1.00 51.28 89 THR A C 1
ATOM 680 O O . THR A 1 89 ? -21.999 4.378 9.978 1.00 51.28 89 THR A O 1
ATOM 683 N N . LEU A 1 90 ? -23.832 5.617 10.366 1.00 50.09 90 LEU A N 1
ATOM 684 C CA . LEU A 1 90 ? -24.230 5.126 11.679 1.00 50.09 90 LEU A CA 1
ATOM 685 C C . LEU A 1 90 ? -24.510 3.611 11.601 1.00 50.09 90 LEU A C 1
ATOM 687 O O . LEU A 1 90 ? -25.454 3.225 10.915 1.00 50.09 90 LEU A O 1
ATOM 691 N N . LYS A 1 91 ? -23.773 2.805 12.384 1.00 51.28 91 LYS A N 1
ATOM 692 C CA . LYS A 1 91 ? -23.980 1.373 12.729 1.00 51.28 91 LYS A CA 1
ATOM 693 C C . LYS A 1 91 ? -22.992 0.348 12.152 1.00 51.28 91 LYS A C 1
ATOM 695 O O . LYS A 1 91 ? -23.113 -0.806 12.560 1.00 51.28 91 LYS A O 1
ATOM 700 N N . SER A 1 92 ? -22.018 0.692 11.303 1.00 55.34 92 SER A N 1
ATOM 701 C CA . SER A 1 92 ? -20.952 -0.283 11.017 1.00 55.34 92 SER A CA 1
ATOM 702 C C . SER A 1 92 ? -19.974 -0.351 12.196 1.00 55.34 92 SER A C 1
ATOM 704 O O . SER A 1 92 ? -19.582 0.661 12.784 1.00 55.34 92 SER A O 1
ATOM 706 N N . THR A 1 93 ? -19.636 -1.570 12.620 1.00 63.91 93 THR A N 1
ATOM 707 C CA . THR A 1 93 ? -18.468 -1.808 13.470 1.00 63.91 93 THR A CA 1
ATOM 708 C C . THR A 1 93 ? -17.264 -1.414 12.630 1.00 63.91 93 THR A C 1
ATOM 710 O O . THR A 1 93 ? -16.922 -2.185 11.747 1.00 63.91 93 THR A O 1
ATOM 713 N N . MET A 1 94 ? -16.693 -0.225 12.856 1.00 67.88 94 MET A N 1
ATOM 714 C CA . MET A 1 94 ? -15.564 0.315 12.086 1.00 67.88 94 MET A CA 1
ATOM 715 C C . MET A 1 94 ? -14.494 -0.762 11.887 1.00 67.88 94 MET A C 1
ATOM 717 O O . MET A 1 94 ? -13.843 -1.165 12.854 1.00 67.88 94 MET A O 1
ATOM 721 N N . ARG A 1 95 ? -14.354 -1.255 10.653 1.00 83.75 95 ARG A N 1
ATOM 722 C CA . ARG A 1 95 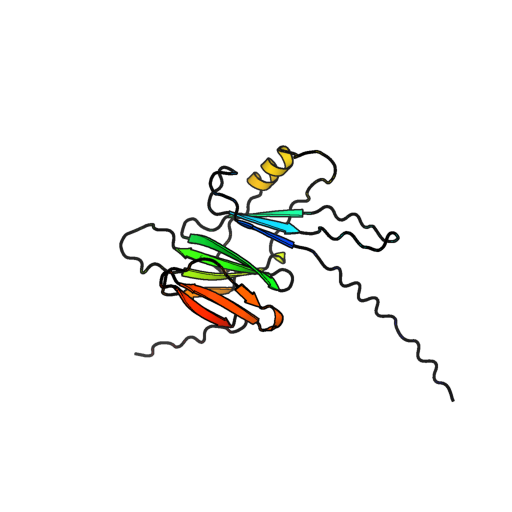? -13.393 -2.310 10.325 1.00 83.75 95 ARG A CA 1
ATOM 723 C C . ARG A 1 95 ? -12.126 -1.698 9.767 1.00 83.75 95 ARG A C 1
ATOM 725 O O . ARG A 1 95 ? -12.156 -0.763 8.973 1.00 83.75 95 ARG A O 1
ATOM 732 N N . SER A 1 96 ? -11.001 -2.266 10.142 1.00 92.81 96 SER A N 1
ATOM 733 C CA . SER A 1 96 ? -9.742 -2.029 9.450 1.00 92.81 96 SER A CA 1
ATOM 734 C C . SER A 1 96 ? -9.378 -3.263 8.655 1.00 92.81 96 SER A C 1
ATOM 736 O O . SER A 1 96 ? -9.957 -4.330 8.858 1.00 92.81 96 SER A O 1
ATOM 738 N N . LEU A 1 97 ? -8.438 -3.132 7.730 1.00 93.25 97 LEU A N 1
ATOM 739 C CA . LEU A 1 97 ? -7.942 -4.288 7.007 1.00 93.25 97 LEU A CA 1
ATOM 740 C C . LEU A 1 97 ? -6.470 -4.156 6.639 1.00 93.25 97 LEU A C 1
ATOM 742 O O . LEU A 1 97 ? -5.938 -3.054 6.483 1.00 93.25 97 LEU A O 1
ATOM 746 N N . ILE A 1 98 ? -5.829 -5.312 6.506 1.00 94.56 98 ILE A N 1
ATOM 747 C CA . ILE A 1 98 ? -4.541 -5.472 5.841 1.00 94.56 98 ILE A CA 1
ATOM 748 C C . ILE A 1 98 ? -4.829 -6.069 4.470 1.00 94.56 98 ILE A C 1
ATOM 750 O O . ILE A 1 98 ? -5.505 -7.091 4.375 1.00 94.56 98 ILE A O 1
ATOM 754 N N . MET A 1 99 ? -4.312 -5.446 3.418 1.00 93.44 99 MET A N 1
ATOM 755 C CA . MET A 1 99 ? -4.448 -5.938 2.050 1.00 93.44 99 MET A CA 1
ATOM 756 C C . MET A 1 99 ? -3.075 -6.135 1.425 1.00 93.44 99 MET A C 1
ATOM 758 O O . MET A 1 99 ? -2.255 -5.222 1.429 1.00 93.44 99 MET A O 1
ATOM 762 N N . MET A 1 100 ? -2.835 -7.308 0.852 1.00 93.75 100 MET A N 1
ATOM 763 C CA . MET A 1 100 ? -1.683 -7.551 -0.007 1.00 93.75 100 MET A CA 1
ATOM 764 C C . MET A 1 100 ? -2.080 -7.342 -1.466 1.00 93.75 100 MET A C 1
ATOM 766 O O . MET A 1 100 ? -3.067 -7.914 -1.931 1.00 93.75 100 MET A O 1
ATOM 770 N N . VAL A 1 101 ? -1.299 -6.531 -2.176 1.00 92.50 101 VAL A N 1
ATOM 771 C CA . VAL A 1 101 ? -1.541 -6.158 -3.570 1.00 92.50 101 VAL A CA 1
ATOM 772 C C . VAL A 1 101 ? -0.342 -6.552 -4.420 1.00 92.50 101 VAL A C 1
ATOM 774 O O . VAL A 1 101 ? 0.801 -6.206 -4.105 1.00 92.50 101 VAL A O 1
ATOM 777 N N . GLN A 1 102 ? -0.621 -7.245 -5.520 1.00 92.12 102 GLN A N 1
ATOM 778 C CA . GLN A 1 102 ? 0.371 -7.632 -6.509 1.00 92.12 102 GLN A CA 1
ATOM 779 C C . GLN A 1 102 ? 0.572 -6.488 -7.515 1.00 92.12 102 GLN A C 1
ATOM 781 O O . GLN A 1 102 ? -0.298 -6.148 -8.308 1.00 92.12 102 GLN A O 1
ATOM 786 N N . ILE A 1 103 ? 1.753 -5.878 -7.491 1.00 91.00 103 ILE A N 1
ATOM 787 C CA . ILE A 1 103 ? 2.122 -4.736 -8.336 1.00 91.00 103 ILE A CA 1
ATOM 788 C C . ILE A 1 103 ? 2.171 -5.130 -9.821 1.00 91.00 103 ILE A C 1
ATOM 790 O O . ILE A 1 103 ? 1.891 -4.303 -10.688 1.00 91.00 103 ILE A O 1
ATOM 794 N N . SER A 1 104 ? 2.527 -6.383 -10.130 1.00 88.44 104 SER A N 1
ATOM 795 C CA . SER A 1 104 ? 2.629 -6.874 -11.515 1.00 88.44 104 SER A CA 1
ATOM 796 C C . SER A 1 104 ? 1.296 -6.935 -12.254 1.00 88.44 104 SER A C 1
ATOM 798 O O . SER A 1 104 ? 1.303 -7.031 -13.478 1.00 88.44 104 SER A O 1
ATOM 800 N N . ASP A 1 105 ? 0.180 -6.858 -11.533 1.00 90.38 105 ASP A N 1
ATOM 801 C CA . ASP A 1 105 ? -1.161 -6.930 -12.116 1.00 90.38 105 ASP A CA 1
ATOM 802 C C . ASP A 1 105 ? -1.577 -5.599 -12.753 1.00 90.38 105 ASP A C 1
ATOM 804 O O . ASP A 1 105 ? -2.591 -5.515 -13.446 1.00 90.38 105 ASP A O 1
ATOM 808 N N . TYR A 1 106 ? -0.771 -4.553 -12.557 1.00 90.81 106 TYR A N 1
ATOM 809 C CA . TYR A 1 106 ? -1.052 -3.218 -13.048 1.00 90.81 106 TYR A CA 1
ATOM 810 C C . TYR A 1 106 ? -0.120 -2.781 -14.179 1.00 90.81 106 TYR A C 1
ATOM 812 O O . TYR A 1 106 ? 1.068 -3.109 -14.230 1.00 90.81 106 TYR A O 1
ATOM 820 N N . CYS A 1 107 ? -0.660 -1.957 -15.077 1.00 90.62 107 CYS A N 1
ATOM 821 C CA . CYS A 1 107 ? 0.101 -1.342 -16.157 1.00 90.62 107 CYS A CA 1
ATOM 822 C C . CYS A 1 107 ? 0.759 -0.040 -15.692 1.00 90.62 107 CYS A C 1
ATOM 824 O O . CYS A 1 107 ? 0.082 0.899 -15.280 1.00 90.62 107 CYS A O 1
ATOM 826 N N . PHE A 1 108 ? 2.083 0.033 -15.808 1.00 91.75 108 PHE A N 1
ATOM 827 C CA . PHE A 1 108 ? 2.847 1.225 -15.463 1.00 91.75 108 PHE A CA 1
ATOM 828 C C . PHE A 1 108 ? 2.971 2.175 -16.658 1.00 91.75 108 PHE A C 1
ATOM 830 O O . PHE A 1 108 ? 3.164 1.749 -17.797 1.00 91.75 108 PHE A O 1
ATOM 837 N N . LEU A 1 109 ? 2.896 3.476 -16.383 1.00 90.75 109 LEU A N 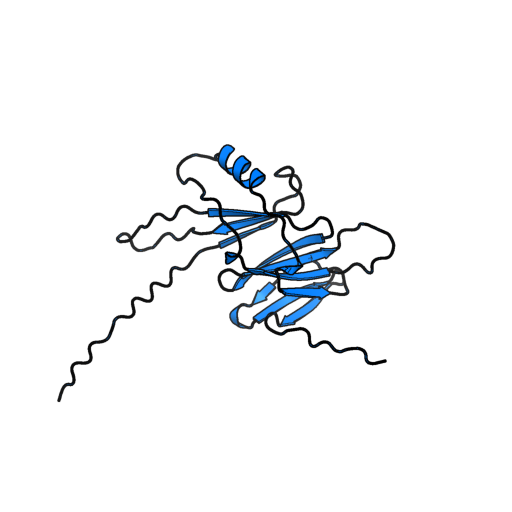1
ATOM 838 C CA . LEU A 1 109 ? 3.138 4.531 -17.356 1.00 90.75 109 LEU A CA 1
ATOM 839 C C . LEU A 1 109 ? 4.628 4.913 -17.347 1.00 90.75 109 LEU A C 1
ATOM 841 O O . LEU A 1 109 ? 5.142 5.300 -16.294 1.00 90.75 109 LEU A O 1
ATOM 845 N N . PRO A 1 110 ? 5.333 4.886 -18.489 1.00 88.19 110 PRO A N 1
ATOM 846 C CA . PRO A 1 110 ? 6.723 5.318 -18.546 1.00 88.19 110 PRO A CA 1
ATOM 847 C C . PRO A 1 110 ? 6.857 6.819 -18.258 1.00 88.19 110 PRO A C 1
ATOM 849 O O . PRO A 1 110 ? 6.143 7.655 -18.817 1.00 88.19 110 PRO A O 1
ATOM 852 N N . LEU A 1 111 ? 7.818 7.171 -17.407 1.00 84.00 111 LEU A N 1
ATOM 853 C CA . LEU A 1 111 ? 8.198 8.544 -17.098 1.00 84.00 111 LEU A CA 1
ATOM 854 C C . LEU A 1 111 ? 9.373 8.960 -17.995 1.00 84.00 111 LEU A C 1
ATOM 856 O O . LEU A 1 111 ? 10.453 8.368 -17.962 1.00 84.00 111 LEU A O 1
ATOM 860 N N . SER A 1 112 ? 9.186 10.007 -18.798 1.00 72.12 112 SER A N 1
ATOM 861 C CA . SER A 1 112 ? 10.231 10.527 -19.687 1.00 72.12 112 SER A CA 1
ATOM 862 C C . SER A 1 112 ? 11.423 11.092 -18.900 1.00 72.12 112 SER A C 1
ATOM 864 O O . SER A 1 112 ? 11.256 12.003 -18.094 1.00 72.12 112 SER A O 1
ATOM 866 N N . GLN A 1 113 ? 12.647 10.638 -19.196 1.00 63.03 113 GLN A N 1
ATOM 867 C CA . GLN A 1 113 ? 13.875 11.058 -18.489 1.00 63.03 113 GLN A CA 1
ATOM 868 C C . GLN A 1 113 ? 14.405 12.473 -18.848 1.00 63.03 113 GLN A C 1
ATOM 870 O O . GLN A 1 113 ? 15.488 12.851 -18.410 1.00 63.03 113 GLN A O 1
ATOM 875 N N . GLY A 1 114 ? 13.698 13.266 -19.664 1.00 55.91 114 GLY A N 1
ATOM 876 C CA . GLY A 1 114 ? 14.324 14.354 -20.438 1.00 55.91 114 GLY A CA 1
ATOM 877 C C . GLY A 1 114 ? 13.948 15.806 -20.123 1.00 55.91 114 GLY A C 1
ATOM 878 O O . GLY A 1 114 ? 14.527 16.700 -20.735 1.00 55.91 114 GLY A O 1
ATOM 879 N N . THR A 1 115 ? 13.002 16.094 -19.227 1.00 51.22 115 THR A N 1
ATOM 880 C CA . THR A 1 115 ? 12.512 17.476 -19.025 1.00 51.22 115 THR A CA 1
ATOM 881 C C . THR A 1 115 ? 12.180 17.765 -17.563 1.00 51.22 115 THR A C 1
ATOM 883 O O . THR A 1 115 ? 11.628 16.885 -16.899 1.00 51.22 115 THR A O 1
ATOM 886 N N . PRO A 1 116 ? 12.463 18.981 -17.048 1.00 55.44 116 PRO A N 1
ATOM 887 C CA . PRO A 1 116 ? 12.082 19.350 -15.688 1.00 55.44 116 PRO A CA 1
ATOM 888 C C . PRO A 1 116 ? 10.560 19.258 -15.545 1.00 55.44 116 PRO A C 1
ATOM 890 O O . PRO A 1 116 ? 9.846 19.726 -16.428 1.00 55.44 116 PRO A O 1
ATOM 893 N N . ALA A 1 117 ? 10.105 18.613 -14.463 1.00 59.94 117 ALA A N 1
ATOM 894 C CA . ALA A 1 117 ? 8.709 18.467 -14.036 1.00 59.94 117 ALA A CA 1
ATOM 895 C C . ALA A 1 117 ? 7.697 18.531 -15.193 1.00 59.94 117 ALA A C 1
ATOM 897 O O . ALA A 1 117 ? 7.039 19.552 -15.399 1.00 59.94 117 ALA A O 1
ATOM 898 N N . ASN A 1 118 ? 7.585 17.452 -15.974 1.00 66.62 118 ASN A N 1
ATOM 899 C CA . ASN A 1 118 ? 6.609 17.424 -17.052 1.00 66.62 118 ASN A CA 1
ATOM 900 C C . ASN A 1 118 ? 5.190 17.373 -16.460 1.00 66.62 118 ASN A C 1
ATOM 902 O O . ASN A 1 118 ? 4.662 16.296 -16.188 1.00 66.62 118 ASN A O 1
ATOM 906 N N . LEU A 1 119 ? 4.575 18.545 -16.266 1.00 75.50 119 LEU A N 1
ATOM 907 C CA . LEU A 1 119 ? 3.180 18.687 -15.840 1.00 75.50 119 LEU A CA 1
ATOM 908 C C . LEU A 1 119 ? 2.252 17.825 -16.706 1.00 75.50 119 LEU A C 1
ATOM 910 O O . LEU A 1 119 ? 1.291 17.269 -16.191 1.00 75.50 119 LEU A O 1
ATOM 914 N N . TRP A 1 120 ? 2.578 17.638 -17.989 1.00 80.06 120 TRP A N 1
ATOM 915 C CA . TRP A 1 120 ? 1.842 16.746 -18.880 1.00 80.06 120 TRP A CA 1
ATOM 916 C C . TRP A 1 120 ? 1.901 15.281 -18.434 1.00 80.06 120 TRP A C 1
ATOM 918 O O . TRP A 1 120 ? 0.876 14.612 -18.416 1.00 80.06 120 TRP A O 1
ATOM 928 N N . THR A 1 121 ? 3.069 14.782 -18.017 1.00 82.06 121 THR A N 1
ATOM 929 C CA . THR A 1 121 ? 3.210 13.416 -17.486 1.00 82.06 121 THR A CA 1
ATOM 930 C C . THR A 1 121 ? 2.387 13.235 -16.215 1.00 82.06 121 THR A C 1
ATOM 932 O O . THR A 1 121 ? 1.743 12.205 -16.057 1.00 82.06 121 THR A O 1
ATOM 935 N N . LEU A 1 122 ? 2.347 14.244 -15.341 1.00 83.69 122 LEU A N 1
ATOM 936 C CA . LEU A 1 122 ? 1.515 14.212 -14.138 1.00 83.69 122 LEU A CA 1
ATOM 937 C C . LEU A 1 122 ? 0.014 14.229 -14.473 1.00 83.69 122 LEU A C 1
ATOM 939 O O . LEU A 1 122 ? -0.746 13.480 -13.869 1.00 83.69 122 LEU A O 1
ATOM 943 N N . GLN A 1 123 ? -0.407 15.017 -15.468 1.00 85.50 123 GLN A N 1
ATOM 944 C CA . GLN A 1 123 ? -1.791 15.013 -15.957 1.00 85.50 123 GLN A CA 1
ATOM 945 C C . GLN A 1 123 ? -2.178 13.666 -16.581 1.00 85.50 123 GLN A C 1
ATOM 947 O O . GLN A 1 123 ? -3.256 13.156 -16.293 1.00 85.50 123 GLN A O 1
ATOM 952 N N . ILE A 1 124 ? -1.295 13.051 -17.378 1.00 87.94 124 ILE A N 1
ATOM 953 C CA . ILE A 1 124 ? -1.532 11.706 -17.924 1.00 87.94 124 ILE A CA 1
ATOM 954 C C . ILE A 1 124 ? -1.614 10.680 -16.794 1.00 87.94 124 ILE A C 1
ATOM 956 O O . ILE A 1 124 ? -2.520 9.853 -16.804 1.00 87.94 124 ILE A O 1
ATOM 960 N N . LEU A 1 125 ? -0.701 10.731 -15.819 1.00 89.25 125 LEU A N 1
ATOM 961 C CA . LEU A 1 125 ? -0.691 9.800 -14.691 1.00 89.25 125 LEU A CA 1
ATOM 962 C C . LEU A 1 125 ? -1.986 9.902 -13.878 1.00 89.25 125 LEU A C 1
ATOM 964 O O . LEU A 1 125 ? -2.574 8.881 -13.544 1.00 89.25 125 LEU A O 1
ATOM 968 N N . LYS A 1 126 ? -2.465 11.126 -13.631 1.00 90.12 126 LYS A N 1
ATOM 969 C CA . LYS A 1 126 ? -3.764 11.383 -12.999 1.00 90.12 126 LYS A CA 1
ATOM 970 C C . LYS A 1 126 ? -4.925 10.834 -13.831 1.00 90.12 126 LYS A C 1
ATOM 972 O O . LYS A 1 126 ? -5.802 10.180 -13.285 1.00 90.12 126 LYS A O 1
ATOM 977 N N . ALA A 1 127 ? -4.932 11.081 -15.141 1.00 89.06 127 ALA A N 1
ATOM 978 C CA . ALA A 1 127 ? -5.974 10.582 -16.040 1.00 89.06 127 ALA A CA 1
ATOM 979 C C . ALA A 1 127 ? -5.949 9.051 -16.207 1.00 89.06 127 ALA A C 1
ATOM 981 O O . ALA A 1 127 ? -6.947 8.468 -16.616 1.00 89.06 127 ALA A O 1
ATOM 982 N N . SER A 1 128 ? -4.816 8.417 -15.898 1.00 91.06 128 SER A N 1
ATOM 983 C CA . SER A 1 128 ? -4.602 6.966 -15.965 1.00 91.06 128 SER A CA 1
ATOM 984 C C . SER A 1 128 ? -4.643 6.305 -14.583 1.00 91.06 128 SER A C 1
ATOM 986 O O . SER A 1 128 ? -4.174 5.177 -14.440 1.00 91.06 128 SER A O 1
ATOM 988 N N . ALA A 1 129 ? -5.135 7.009 -13.558 1.00 92.62 129 ALA A N 1
ATOM 989 C CA . ALA A 1 129 ? -5.261 6.457 -12.219 1.00 92.62 129 ALA A CA 1
ATOM 990 C C . ALA A 1 129 ? -6.199 5.243 -12.233 1.00 92.62 129 ALA A C 1
ATOM 992 O O . ALA A 1 129 ? -7.234 5.252 -12.902 1.00 92.62 129 ALA A O 1
ATOM 993 N N . VAL A 1 130 ? -5.816 4.191 -11.515 1.00 93.56 130 VAL A N 1
ATOM 994 C CA . VAL A 1 130 ? -6.539 2.917 -11.508 1.00 93.56 130 VAL A CA 1
ATOM 995 C C . VAL A 1 130 ? -7.273 2.762 -10.186 1.00 93.56 130 VAL A C 1
ATOM 997 O O . VAL A 1 130 ? -6.662 2.860 -9.123 1.00 93.56 130 VAL A O 1
ATOM 1000 N N . GLU A 1 131 ? -8.574 2.487 -10.242 1.00 91.75 131 GLU A N 1
ATOM 1001 C CA . GLU A 1 131 ? -9.339 2.105 -9.056 1.00 91.75 131 GLU A CA 1
ATOM 1002 C C . GLU A 1 131 ? -8.897 0.727 -8.555 1.00 91.75 131 GLU A C 1
ATOM 1004 O O . GLU A 1 131 ? -8.802 -0.248 -9.303 1.00 91.75 131 GLU A O 1
ATOM 1009 N N . MET A 1 132 ? -8.596 0.647 -7.264 1.00 89.62 132 MET A N 1
ATOM 1010 C CA . MET A 1 132 ? -8.197 -0.591 -6.618 1.00 89.62 132 MET A CA 1
ATOM 1011 C C . MET A 1 132 ? -9.427 -1.397 -6.209 1.00 89.62 132 MET A C 1
ATOM 1013 O O . MET A 1 132 ? -10.260 -0.930 -5.437 1.00 89.62 132 MET A O 1
ATOM 1017 N N . HIS A 1 133 ? -9.498 -2.650 -6.649 1.00 84.69 133 HIS A N 1
ATOM 1018 C CA . HIS A 1 133 ? -10.538 -3.577 -6.216 1.00 84.69 133 HIS A CA 1
ATOM 1019 C C . HIS A 1 133 ? -10.030 -4.463 -5.076 1.00 84.69 133 HIS A C 1
ATOM 1021 O O . HIS A 1 133 ? -9.057 -5.200 -5.235 1.00 84.69 133 HIS A O 1
ATOM 1027 N N . LEU A 1 134 ? -10.719 -4.418 -3.932 1.00 77.94 134 LEU A N 1
ATOM 1028 C CA . LEU A 1 134 ? -10.390 -5.209 -2.737 1.00 77.94 134 LEU A CA 1
ATOM 1029 C C . LEU A 1 134 ? -10.452 -6.724 -2.990 1.00 77.94 134 LEU A C 1
ATOM 1031 O O . LEU A 1 134 ? -9.712 -7.472 -2.365 1.00 77.94 134 LEU A O 1
ATOM 1035 N N . GLU A 1 135 ? -11.284 -7.159 -3.937 1.00 73.19 135 GLU A N 1
ATOM 1036 C CA . GLU A 1 135 ? -11.483 -8.568 -4.313 1.00 73.19 135 GLU A CA 1
ATOM 1037 C C . GLU A 1 135 ? -10.277 -9.190 -5.038 1.00 73.19 135 GLU A C 1
ATOM 1039 O O . GLU A 1 135 ? -10.169 -10.409 -5.118 1.00 73.19 135 GLU A O 1
ATOM 1044 N N . ILE A 1 136 ? -9.372 -8.364 -5.574 1.00 68.38 136 ILE A N 1
ATOM 1045 C CA . ILE A 1 136 ? -8.198 -8.826 -6.333 1.00 68.38 136 ILE A CA 1
ATOM 1046 C C . ILE A 1 136 ? -7.030 -9.166 -5.390 1.00 68.38 136 ILE A C 1
ATOM 1048 O O . ILE A 1 136 ? -6.132 -9.922 -5.753 1.00 68.38 136 ILE A O 1
ATOM 1052 N N . GLY A 1 137 ? -7.033 -8.628 -4.167 1.00 69.75 137 GLY A N 1
ATOM 1053 C CA . GLY A 1 137 ? -5.961 -8.825 -3.193 1.00 69.75 137 GLY A CA 1
ATOM 1054 C C . GLY A 1 137 ? -6.301 -9.829 -2.097 1.00 69.75 137 GLY A C 1
ATOM 1055 O O . GLY A 1 137 ? -7.460 -10.132 -1.822 1.00 69.75 137 GLY A O 1
ATOM 1056 N N . LYS A 1 138 ? -5.264 -10.287 -1.391 1.00 87.31 138 LYS A N 1
ATOM 1057 C CA . LYS A 1 138 ? -5.438 -11.026 -0.137 1.00 87.31 138 LYS A CA 1
ATOM 1058 C C . LYS A 1 138 ? -5.762 -10.029 0.972 1.00 87.31 138 LYS A C 1
ATOM 1060 O O . LYS A 1 138 ? -4.900 -9.236 1.354 1.00 87.31 138 LYS A O 1
ATOM 1065 N N . VAL A 1 139 ? -6.999 -10.054 1.457 1.00 89.62 139 VAL A N 1
ATOM 1066 C CA . VAL A 1 139 ? -7.520 -9.126 2.469 1.00 89.62 139 VAL A CA 1
ATOM 1067 C C . VAL A 1 139 ? -7.706 -9.848 3.799 1.00 89.62 139 VAL A C 1
ATOM 1069 O O . VAL A 1 139 ? -8.176 -10.980 3.835 1.00 89.62 139 VAL A O 1
ATOM 1072 N N . ARG A 1 140 ? -7.374 -9.170 4.899 1.00 90.06 140 ARG A N 1
ATOM 1073 C CA . ARG A 1 140 ? -7.698 -9.593 6.265 1.00 90.06 140 ARG A CA 1
ATOM 1074 C C . ARG A 1 140 ? -8.336 -8.470 7.042 1.00 90.06 140 ARG A C 1
ATOM 1076 O O . ARG A 1 140 ? -7.783 -7.371 7.077 1.00 90.06 140 ARG A O 1
ATOM 1083 N N . TYR A 1 141 ? -9.460 -8.757 7.684 1.00 90.00 141 TYR A N 1
ATOM 1084 C CA . TYR A 1 141 ? -10.189 -7.778 8.477 1.00 90.00 141 TYR A CA 1
ATOM 1085 C C . TYR A 1 141 ? -9.671 -7.713 9.910 1.00 90.00 141 TYR A C 1
ATOM 1087 O O . TYR A 1 141 ? -9.214 -8.688 10.494 1.00 90.00 141 TYR A O 1
ATOM 1095 N N . ILE A 1 142 ? -9.766 -6.524 10.485 1.00 90.62 142 ILE A N 1
ATOM 1096 C CA . ILE A 1 142 ? -9.308 -6.201 11.826 1.00 90.62 142 ILE A CA 1
ATOM 1097 C C . ILE A 1 142 ? -10.457 -5.491 12.527 1.00 90.62 142 ILE A C 1
ATOM 1099 O O . ILE A 1 142 ? -10.994 -4.497 12.037 1.00 90.62 142 ILE A O 1
ATOM 1103 N N . SER A 1 143 ? -10.827 -6.007 13.694 1.00 87.06 143 SER A N 1
ATOM 1104 C CA . SER A 1 143 ? -11.982 -5.533 14.464 1.00 87.06 143 SER A CA 1
ATOM 1105 C C . SER A 1 143 ? -11.779 -4.169 15.130 1.00 87.06 143 SER A C 1
ATOM 1107 O O . SER A 1 143 ? -12.729 -3.609 15.674 1.00 87.06 143 SER A O 1
ATOM 1109 N N . GLU A 1 144 ? -10.551 -3.648 15.142 1.00 88.31 144 GLU A N 1
ATOM 1110 C CA . GLU A 1 144 ? -10.206 -2.356 15.732 1.00 88.31 144 GLU A CA 1
ATOM 1111 C C . GLU A 1 144 ? -9.603 -1.409 14.686 1.00 88.31 144 GLU A C 1
ATOM 1113 O O . GLU A 1 144 ? -8.825 -1.864 13.846 1.00 88.31 144 GLU A O 1
ATOM 1118 N N . PRO A 1 145 ? -9.853 -0.090 14.804 1.00 91.62 145 PRO A N 1
ATOM 1119 C CA . PRO A 1 145 ? -9.187 0.925 13.997 1.00 91.62 145 PRO A CA 1
ATOM 1120 C C . PRO A 1 145 ? -7.668 0.852 14.132 1.00 91.62 145 PRO A C 1
ATOM 1122 O O . PRO A 1 145 ? -7.153 0.759 15.254 1.00 91.62 145 PRO A O 1
ATOM 1125 N N . VAL A 1 146 ? -6.955 0.979 13.017 1.00 94.38 146 VAL A N 1
ATOM 1126 C CA . VAL A 1 146 ? -5.491 0.885 12.953 1.00 94.38 146 VAL A CA 1
ATOM 1127 C C . VAL A 1 146 ? -4.827 2.241 12.746 1.00 94.38 146 VAL A C 1
ATOM 1129 O O . VAL A 1 146 ? -5.433 3.198 12.258 1.00 94.38 146 VAL A O 1
ATOM 1132 N N . THR A 1 147 ? -3.563 2.323 13.147 1.00 95.44 147 THR A N 1
ATOM 1133 C CA . THR A 1 147 ? -2.716 3.515 13.066 1.00 95.44 147 THR A CA 1
ATOM 1134 C C . THR A 1 147 ? -1.346 3.155 12.502 1.00 95.44 147 THR A C 1
ATOM 1136 O O . THR A 1 147 ? -0.880 2.028 12.667 1.00 95.44 147 THR A O 1
ATOM 1139 N N . SER A 1 148 ? -0.673 4.124 11.883 1.00 93.81 148 SER A N 1
ATOM 1140 C CA . SER A 1 148 ? 0.723 3.980 11.466 1.00 93.81 148 SER A CA 1
ATOM 1141 C C . SER A 1 148 ? 1.673 3.880 12.681 1.00 93.81 148 SER A C 1
ATOM 1143 O O . SER A 1 148 ? 1.337 4.376 13.764 1.00 93.81 148 SER A O 1
ATOM 1145 N N . PRO A 1 149 ? 2.868 3.271 12.530 1.00 95.56 149 PRO A N 1
ATOM 1146 C CA . PRO A 1 149 ? 3.410 2.681 11.302 1.00 95.56 149 PRO A CA 1
ATOM 1147 C C . PRO A 1 149 ? 2.996 1.217 11.070 1.00 95.56 149 PRO A C 1
ATOM 1149 O O . PRO A 1 149 ? 2.810 0.450 12.013 1.00 95.56 149 PRO A O 1
ATOM 1152 N N . LEU A 1 150 ? 2.933 0.821 9.801 1.00 97.06 150 LEU A N 1
ATOM 1153 C CA . LEU A 1 150 ? 2.951 -0.569 9.350 1.00 97.06 150 LEU A CA 1
ATOM 1154 C C . LEU A 1 150 ? 4.408 -1.033 9.222 1.00 97.06 150 LEU A C 1
ATOM 1156 O O . LEU A 1 150 ? 5.224 -0.384 8.569 1.00 97.06 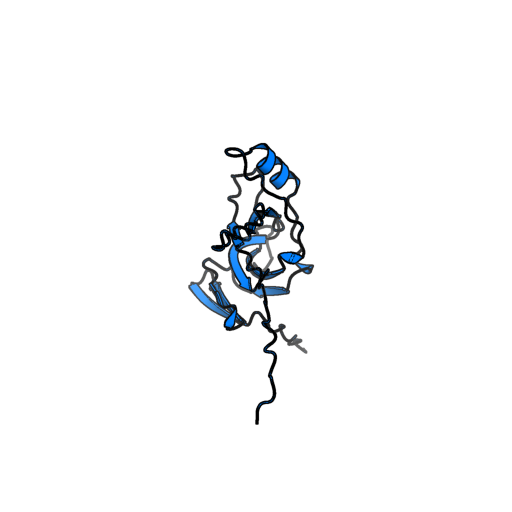150 LEU A O 1
ATOM 1160 N N . ALA A 1 151 ? 4.731 -2.193 9.788 1.00 96.69 151 ALA A N 1
ATOM 1161 C CA . ALA A 1 151 ? 6.012 -2.857 9.564 1.00 96.69 151 ALA A CA 1
ATOM 1162 C C . ALA A 1 151 ? 5.790 -4.230 8.929 1.00 96.69 151 ALA A C 1
ATOM 1164 O O . ALA A 1 151 ? 4.905 -4.969 9.349 1.00 96.69 151 ALA A O 1
ATOM 1165 N N . VAL A 1 152 ? 6.610 -4.599 7.945 1.00 96.75 152 VAL A N 1
ATOM 1166 C CA . VAL A 1 152 ? 6.529 -5.907 7.278 1.00 96.75 152 VAL A CA 1
ATOM 1167 C C . VAL A 1 152 ? 7.893 -6.583 7.220 1.00 96.75 152 VAL A C 1
ATOM 1169 O O . VAL A 1 152 ? 8.935 -5.930 7.202 1.00 96.75 152 VAL A O 1
ATOM 1172 N N . SER A 1 153 ? 7.894 -7.912 7.197 1.00 95.94 153 SER A N 1
ATOM 1173 C CA . SER A 1 153 ? 9.094 -8.732 7.070 1.00 95.94 153 SER A CA 1
ATOM 1174 C C . SER A 1 153 ? 8.895 -9.781 5.986 1.00 95.94 153 SER A C 1
ATOM 1176 O O . SER A 1 153 ? 8.308 -10.833 6.233 1.00 95.94 153 SER A O 1
ATOM 1178 N N . ALA A 1 154 ? 9.440 -9.508 4.798 1.00 93.12 154 ALA A N 1
ATOM 1179 C CA . ALA A 1 154 ? 9.443 -10.413 3.645 1.00 93.12 154 ALA A CA 1
ATOM 1180 C C . ALA A 1 154 ? 9.958 -11.814 3.993 1.00 93.12 154 ALA A C 1
ATOM 1182 O O . ALA A 1 154 ? 9.369 -12.829 3.637 1.00 93.12 154 ALA A O 1
ATOM 1183 N N . SER A 1 155 ? 11.080 -11.855 4.716 1.00 93.69 155 SER A N 1
ATOM 1184 C CA . SER A 1 155 ? 11.822 -13.081 5.002 1.00 93.69 155 SER A CA 1
ATOM 1185 C C . SER A 1 155 ? 11.132 -13.972 6.027 1.00 93.69 155 SER A C 1
ATOM 1187 O O . SER A 1 155 ? 11.432 -15.166 6.097 1.00 93.69 155 SER A O 1
ATOM 1189 N N . ARG A 1 156 ? 10.259 -13.405 6.866 1.00 93.69 156 ARG A N 1
ATOM 1190 C CA . ARG A 1 156 ? 9.485 -14.123 7.894 1.00 93.69 156 ARG A CA 1
ATOM 1191 C C . ARG A 1 156 ? 8.010 -14.251 7.563 1.00 93.69 156 ARG A C 1
ATOM 1193 O O . ARG A 1 156 ? 7.311 -14.985 8.245 1.00 93.69 156 ARG A O 1
ATOM 1200 N N . GLY A 1 157 ? 7.566 -13.556 6.532 1.00 94.06 157 GLY A N 1
ATOM 1201 C CA . GLY A 1 157 ? 6.188 -13.536 6.108 1.00 94.06 157 GLY A CA 1
ATOM 1202 C C . GLY A 1 157 ? 5.246 -12.842 7.087 1.00 94.06 157 GLY A C 1
ATOM 1203 O O . GLY A 1 157 ? 4.135 -13.310 7.300 1.00 94.06 157 GLY A O 1
ATOM 1204 N N . LEU A 1 158 ? 5.698 -11.764 7.738 1.00 95.25 158 LEU A N 1
ATOM 1205 C CA . LEU A 1 158 ? 4.963 -11.118 8.833 1.00 95.25 158 LEU A CA 1
ATOM 1206 C C . LEU A 1 158 ? 4.609 -9.663 8.524 1.00 95.25 158 LEU A C 1
ATOM 1208 O O . LEU A 1 158 ? 5.396 -8.953 7.901 1.00 95.25 158 LEU A O 1
ATOM 1212 N N . ALA A 1 159 ? 3.482 -9.206 9.063 1.00 96.56 159 ALA A N 1
ATOM 1213 C CA . ALA A 1 159 ? 3.157 -7.799 9.255 1.00 96.56 159 ALA A CA 1
ATOM 1214 C C . ALA A 1 159 ? 2.946 -7.508 10.742 1.00 96.56 159 ALA A C 1
ATOM 1216 O O . ALA A 1 159 ? 2.371 -8.315 11.465 1.00 96.56 159 ALA A O 1
ATOM 1217 N N . CYS A 1 160 ? 3.392 -6.343 11.192 1.00 96.69 160 CYS A N 1
ATOM 1218 C CA . CYS A 1 160 ? 3.121 -5.794 12.508 1.00 96.69 160 CYS A CA 1
ATOM 1219 C C . CYS A 1 160 ? 2.402 -4.457 12.334 1.00 96.69 160 CYS A C 1
ATOM 1221 O O . CYS A 1 160 ? 2.839 -3.608 11.554 1.00 96.69 160 CYS A O 1
ATOM 1223 N N . ILE A 1 161 ? 1.303 -4.289 13.058 1.00 96.62 161 ILE A N 1
ATOM 1224 C CA . ILE A 1 161 ? 0.466 -3.091 13.017 1.00 96.62 161 ILE A CA 1
ATOM 1225 C C . ILE A 1 161 ? 0.219 -2.568 14.424 1.00 96.62 161 ILE A C 1
ATOM 1227 O O . ILE A 1 161 ? 0.353 -3.308 15.403 1.00 96.62 161 ILE A O 1
ATOM 1231 N N . PHE A 1 162 ? -0.240 -1.323 14.508 1.00 95.62 162 PHE A N 1
ATOM 1232 C CA . PHE A 1 162 ? -0.744 -0.742 15.743 1.00 95.62 162 PHE A CA 1
ATOM 1233 C C . PHE A 1 162 ? -2.236 -0.456 15.633 1.00 95.62 162 PHE A C 1
ATOM 1235 O O . PHE A 1 162 ? -2.699 0.082 14.628 1.00 95.62 162 PHE A O 1
ATOM 1242 N N . THR A 1 163 ? -2.992 -0.784 16.678 1.00 92.94 163 THR A N 1
ATOM 1243 C CA . THR A 1 163 ? -4.371 -0.305 16.810 1.00 92.94 163 THR A CA 1
ATOM 1244 C C . THR A 1 163 ? -4.393 1.095 17.417 1.00 92.94 163 THR A C 1
ATOM 1246 O O . THR A 1 163 ? -3.449 1.527 18.083 1.00 92.94 163 THR A O 1
ATOM 1249 N N . SER A 1 164 ? -5.512 1.798 17.264 1.00 87.62 164 SER A N 1
ATOM 1250 C CA . SER A 1 164 ? -5.782 3.091 17.912 1.00 87.62 164 SER A CA 1
ATOM 1251 C C . SER A 1 164 ? -5.617 3.061 19.440 1.00 87.62 164 SER A C 1
ATOM 1253 O O . SER A 1 164 ? -5.370 4.095 20.063 1.00 87.62 164 SER A O 1
ATOM 1255 N N . ARG A 1 165 ? -5.682 1.870 20.051 1.00 87.88 165 ARG A N 1
ATOM 1256 C CA . ARG A 1 165 ? -5.433 1.627 21.481 1.00 87.88 165 ARG A CA 1
ATOM 1257 C C . ARG A 1 165 ? -3.955 1.420 21.824 1.00 87.88 165 ARG A C 1
ATOM 1259 O O . ARG A 1 165 ? -3.636 1.135 22.974 1.00 87.88 165 ARG A O 1
ATOM 1266 N N . LYS A 1 166 ? -3.048 1.595 20.857 1.00 87.12 166 LYS A N 1
ATOM 1267 C CA . LYS A 1 166 ? -1.598 1.362 20.973 1.00 87.12 166 LYS A CA 1
ATOM 1268 C C . LYS A 1 166 ? -1.229 -0.093 21.273 1.00 87.12 166 LYS A C 1
ATOM 1270 O O . LYS A 1 166 ? -0.170 -0.356 21.840 1.00 87.12 166 LYS A O 1
ATOM 1275 N N . HIS A 1 167 ? -2.079 -1.041 20.885 1.00 91.88 167 HIS A N 1
ATOM 1276 C CA . HIS A 1 167 ? -1.725 -2.456 20.901 1.00 91.88 167 HIS A CA 1
ATOM 1277 C C . HIS A 1 167 ? -1.002 -2.818 19.608 1.00 91.88 167 HIS A C 1
ATOM 1279 O O . HIS A 1 167 ? -1.455 -2.445 18.528 1.00 91.88 167 HIS A O 1
ATOM 1285 N N . ALA A 1 168 ? 0.109 -3.544 19.729 1.00 94.06 168 ALA A N 1
ATOM 1286 C CA . ALA A 1 168 ? 0.785 -4.135 18.584 1.00 94.06 168 ALA A CA 1
ATOM 1287 C C . ALA A 1 168 ? 0.155 -5.495 18.262 1.00 94.06 168 ALA A C 1
ATOM 1289 O O . ALA A 1 168 ? -0.023 -6.320 19.160 1.00 94.06 168 ALA A O 1
ATOM 1290 N N . MET A 1 169 ? -0.158 -5.736 16.992 1.00 94.00 169 MET A N 1
ATOM 1291 C CA . MET A 1 169 ? -0.664 -7.021 16.503 1.00 94.00 169 MET A CA 1
ATOM 1292 C C . MET A 1 169 ? 0.241 -7.537 15.391 1.00 94.00 169 MET A C 1
ATOM 1294 O O . MET A 1 169 ? 0.686 -6.755 14.551 1.00 94.00 169 MET A O 1
ATOM 1298 N N . VAL A 1 170 ? 0.496 -8.845 15.380 1.00 94.69 170 VAL A N 1
ATOM 1299 C CA . VAL A 1 170 ? 1.342 -9.504 14.379 1.00 94.69 170 VAL A CA 1
ATOM 1300 C C . VAL A 1 170 ? 0.495 -10.462 13.554 1.00 94.69 170 VAL A C 1
ATOM 1302 O O . VAL A 1 170 ? -0.199 -11.307 14.109 1.00 94.69 170 VAL A O 1
ATOM 1305 N N . TYR A 1 171 ? 0.585 -10.335 12.234 1.00 93.19 171 TYR A N 1
ATOM 1306 C CA . TYR A 1 171 ? -0.133 -1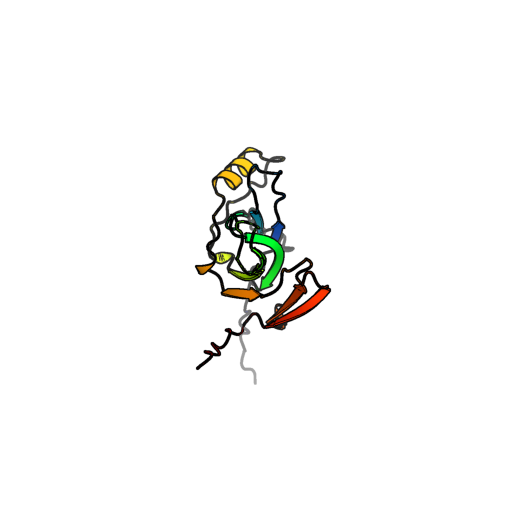1.139 11.254 1.00 93.19 171 TYR A CA 1
ATOM 1307 C C . TYR A 1 171 ? 0.858 -11.924 10.401 1.00 93.19 171 TYR A C 1
ATOM 1309 O O . TYR A 1 171 ? 1.838 -11.363 9.912 1.00 93.19 171 TYR A O 1
ATOM 1317 N N . ILE A 1 172 ? 0.584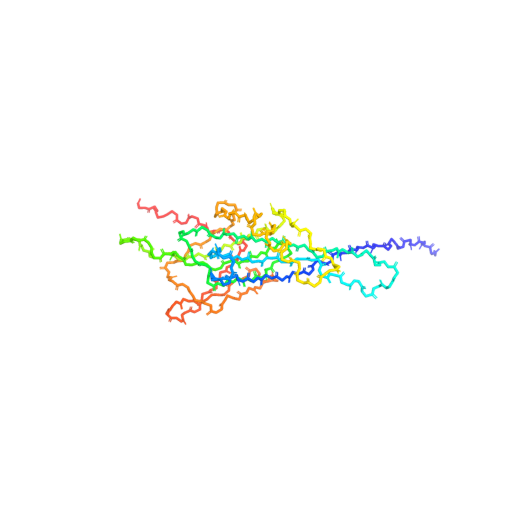 -13.208 10.176 1.00 92.94 172 ILE A N 1
ATOM 1318 C CA . ILE A 1 172 ? 1.370 -14.064 9.278 1.00 92.94 172 ILE A CA 1
ATOM 1319 C C . ILE A 1 172 ? 0.818 -13.903 7.869 1.00 92.94 172 ILE A C 1
ATOM 1321 O O . ILE A 1 172 ? -0.193 -14.503 7.564 1.00 92.94 172 ILE A O 1
ATOM 1325 N N . LEU A 1 173 ? 1.400 -13.066 7.020 1.00 90.94 173 LEU A N 1
ATOM 1326 C CA . LEU A 1 173 ? 0.816 -12.637 5.741 1.00 90.94 173 LEU A CA 1
ATOM 1327 C C . LEU A 1 173 ? 0.551 -13.767 4.729 1.00 90.94 173 LEU A C 1
ATOM 1329 O O . LEU A 1 173 ? -0.340 -13.638 3.892 1.00 90.94 173 LEU A O 1
ATOM 1333 N N . ASP A 1 174 ? 1.312 -14.858 4.800 1.00 85.31 174 ASP A N 1
ATOM 1334 C CA . ASP A 1 174 ? 1.241 -15.946 3.818 1.00 85.31 174 ASP A CA 1
ATOM 1335 C C . ASP A 1 174 ? 0.152 -16.992 4.141 1.00 85.31 174 ASP A C 1
ATOM 1337 O O . ASP A 1 174 ? -0.295 -17.696 3.244 1.00 85.31 174 ASP A O 1
ATOM 1341 N N . GLU A 1 175 ? -0.331 -17.059 5.383 1.00 80.12 175 GLU A N 1
ATOM 1342 C CA . GLU A 1 175 ? -1.355 -18.020 5.837 1.00 80.12 175 GLU A CA 1
ATOM 1343 C C . GLU A 1 175 ? -2.763 -17.604 5.370 1.00 80.12 175 GLU A C 1
ATOM 1345 O O . GLU A 1 175 ? -3.019 -16.415 5.207 1.00 80.12 175 GLU A O 1
ATOM 1350 N N . ASP A 1 176 ? -3.690 -18.510 5.094 1.00 73.56 176 ASP A N 1
ATOM 1351 C CA . ASP A 1 176 ? -5.095 -18.126 4.870 1.00 73.56 176 ASP A CA 1
ATOM 1352 C C . ASP A 1 176 ? -5.820 -18.142 6.225 1.00 73.56 176 ASP A C 1
ATOM 1354 O O . ASP A 1 176 ? -5.434 -18.910 7.102 1.00 73.56 176 ASP A O 1
ATOM 1358 N N . GLU A 1 177 ? -6.783 -17.242 6.465 1.00 62.28 177 GLU A N 1
ATOM 1359 C CA . GLU A 1 177 ? -7.577 -17.352 7.698 1.00 62.28 177 GLU A CA 1
ATOM 1360 C C . GLU A 1 177 ? -8.403 -18.630 7.587 1.00 62.28 177 GLU A C 1
ATOM 1362 O O . GLU A 1 177 ? -9.290 -18.720 6.738 1.00 62.28 177 GLU A O 1
ATOM 1367 N N . ASP A 1 178 ? -8.072 -19.630 8.404 1.00 57.84 178 ASP A N 1
ATOM 1368 C CA . ASP A 1 178 ? -8.924 -20.796 8.571 1.00 57.84 178 ASP A CA 1
ATOM 1369 C C . ASP A 1 178 ? -10.316 -20.285 8.950 1.00 57.84 178 ASP A C 1
ATOM 1371 O O . ASP A 1 178 ? -10.476 -19.580 9.951 1.00 57.84 178 ASP A O 1
ATOM 1375 N N . GLU A 1 179 ? -11.323 -20.617 8.140 1.00 52.06 179 GLU A N 1
ATOM 1376 C CA . GLU A 1 179 ? -12.718 -20.400 8.495 1.00 52.06 179 GLU A CA 1
ATOM 1377 C C . GLU A 1 179 ? -13.000 -21.228 9.753 1.00 52.06 179 GLU A C 1
ATOM 1379 O O . GLU A 1 179 ? -13.430 -22.381 9.684 1.00 52.06 179 GLU A O 1
ATOM 1384 N N . THR A 1 180 ? -12.776 -20.663 10.941 1.00 46.53 180 THR A N 1
ATOM 1385 C CA . THR A 1 180 ? -13.497 -21.121 12.120 1.00 46.53 180 THR A CA 1
ATOM 1386 C C . THR A 1 180 ? -14.933 -20.689 11.895 1.00 46.53 180 THR A C 1
ATOM 1388 O O . THR A 1 180 ? -15.358 -19.620 12.326 1.00 46.53 180 THR A O 1
ATOM 1391 N N . SER A 1 181 ? -15.661 -21.504 11.133 1.00 44.94 181 SER A N 1
ATOM 1392 C CA . SER A 1 181 ? -17.106 -21.522 11.159 1.00 44.94 181 SER A CA 1
ATOM 1393 C C . SER A 1 181 ? -17.488 -21.643 12.626 1.00 44.94 181 SER A C 1
ATOM 1395 O O . SER A 1 181 ? -17.241 -22.688 13.239 1.00 44.94 181 SER A O 1
ATOM 1397 N N . ASP A 1 182 ? -18.045 -20.576 13.187 1.00 48.31 182 ASP A N 1
ATOM 1398 C CA . ASP A 1 182 ? -18.893 -20.672 14.363 1.00 48.31 182 ASP A CA 1
ATOM 1399 C C . ASP A 1 182 ? -20.039 -21.613 13.963 1.00 48.31 182 ASP A C 1
ATOM 1401 O O . ASP A 1 182 ? -21.041 -21.220 13.366 1.00 48.31 182 ASP A O 1
ATOM 1405 N N . ILE A 1 183 ? -19.807 -22.911 14.165 1.00 44.78 183 ILE A N 1
ATOM 1406 C CA . ILE A 1 183 ? -20.847 -23.924 14.199 1.00 44.78 183 ILE A CA 1
ATOM 1407 C C . ILE A 1 183 ? -21.557 -23.663 15.524 1.00 44.78 183 ILE A C 1
ATOM 1409 O O . ILE A 1 183 ? -21.117 -24.143 16.570 1.00 44.78 183 ILE A O 1
ATOM 1413 N N . ASP A 1 184 ? -22.598 -22.836 15.456 1.00 41.41 184 ASP A N 1
ATOM 1414 C CA . ASP A 1 184 ? -23.695 -22.853 16.425 1.00 41.41 184 ASP A CA 1
ATOM 1415 C C . ASP A 1 184 ? -24.453 -24.194 16.349 1.00 41.41 184 ASP A C 1
ATOM 1417 O O . ASP A 1 184 ? -24.718 -24.682 15.220 1.00 41.41 184 ASP A O 1
#

pLDDT: mean 79.22, std 18.71, range [31.8, 97.06]

Foldseek 3Di:
DDDPDPPDPPPPVVVDKDKDKAFDPCPHQVAHQKIKIKIDPDPPPDPVDPPPQFIWMAIEHEDPQKHFQEKDDADVQKIKTWIWGDPDDDDDLTKIKIWIDRNVVDDTGGDDPDDPPPVVSSVVNSVRHHYDDRVRTQMDIDSAAWHDDWDYYNVQQKIWTAGPVRDIDIDNNVDHPPPPPPPD

Radius of gyration: 20.77 Å; chains: 1; bounding box: 67×57×42 Å